Protein AF-A0A554KIR3-F1 (afdb_monomer_lite)

Secondary structure (DSSP, 8-state):
--------PPPPPHHHHHHHHHHTS---GGGHHHHHHHHHHHHHHHTT-S-GGGGTT-EEEEET---SSSS--HHHHHHHHTT-EEEEEESSPPPSSPPSSEEEE--TTSTTGGGGSPTT-EEEEEE-TT---TTSSSS----TTTTT--HHHHHHHHHHHHHHHHHHEEEEEEEEETTEEEEEETTEEEEEEEHHHHHHHHHHHS--

Structure (mmCIF, N/CA/C/O backbone):
data_AF-A0A554KIR3-F1
#
_entry.id   AF-A0A554KIR3-F1
#
loop_
_atom_site.group_PDB
_atom_site.id
_atom_site.type_symbol
_atom_site.label_atom_id
_atom_site.label_alt_id
_atom_site.label_comp_id
_atom_site.label_asym_id
_atom_site.label_entity_id
_atom_site.label_seq_id
_atom_site.pdbx_PDB_ins_code
_atom_site.Cartn_x
_atom_site.Cartn_y
_atom_site.Cartn_z
_atom_site.occupancy
_atom_site.B_iso_or_equiv
_atom_site.auth_seq_id
_atom_site.auth_comp_id
_atom_site.auth_asym_id
_atom_site.auth_atom_id
_atom_site.pdbx_PDB_model_num
ATOM 1 N N . MET A 1 1 ? -9.865 -20.689 -12.470 1.00 29.91 1 MET A N 1
ATOM 2 C CA . MET A 1 1 ? -10.252 -21.515 -11.305 1.00 29.91 1 MET A CA 1
ATOM 3 C C . MET A 1 1 ? -10.447 -20.581 -10.126 1.00 29.91 1 MET A C 1
ATOM 5 O O . MET A 1 1 ? -9.551 -19.801 -9.846 1.00 29.91 1 MET A O 1
ATOM 9 N N . HIS A 1 2 ? -11.628 -20.582 -9.511 1.00 25.02 2 HIS A N 1
ATOM 10 C CA . HIS A 1 2 ? -11.902 -19.821 -8.291 1.00 25.02 2 HIS A CA 1
ATOM 11 C C . HIS A 1 2 ? -11.413 -20.654 -7.104 1.00 25.02 2 HIS A C 1
ATOM 13 O O . HIS A 1 2 ? -11.986 -21.704 -6.821 1.00 25.02 2 HIS A O 1
ATOM 19 N N . PHE A 1 3 ? -10.345 -20.216 -6.441 1.00 26.47 3 PHE A N 1
ATOM 20 C CA . PHE A 1 3 ? -9.979 -20.773 -5.144 1.00 26.47 3 PHE A CA 1
ATOM 21 C C . PHE A 1 3 ? -10.936 -20.195 -4.093 1.00 26.47 3 PHE A C 1
ATOM 23 O O . PHE A 1 3 ? -11.115 -18.974 -4.047 1.00 26.47 3 PHE A O 1
ATOM 30 N N . PRO A 1 4 ? -11.589 -21.024 -3.263 1.00 28.06 4 PRO A N 1
ATOM 31 C CA . PRO A 1 4 ? -12.388 -20.512 -2.163 1.00 28.06 4 PRO A CA 1
ATOM 32 C C . PRO A 1 4 ? -11.446 -19.818 -1.170 1.00 28.06 4 PRO A C 1
ATOM 34 O O . PRO A 1 4 ? -10.615 -20.473 -0.546 1.00 28.06 4 PRO A O 1
ATOM 37 N N . LYS A 1 5 ? -11.557 -18.487 -1.039 1.00 37.91 5 LYS A N 1
ATOM 38 C CA . LYS A 1 5 ? -10.819 -17.699 -0.039 1.00 37.91 5 LYS A CA 1
ATOM 39 C C . LYS A 1 5 ? -11.250 -18.173 1.357 1.00 37.91 5 LYS A C 1
ATOM 41 O O . LYS A 1 5 ? -12.340 -17.837 1.822 1.00 37.91 5 LYS A O 1
ATOM 46 N N . GLN A 1 6 ? -10.433 -19.020 1.984 1.00 36.19 6 GLN A N 1
ATOM 47 C CA . GLN A 1 6 ? -10.664 -19.559 3.323 1.00 36.19 6 GLN A CA 1
ATOM 48 C C . GLN A 1 6 ? -10.713 -18.402 4.334 1.00 36.19 6 GLN A C 1
ATOM 50 O O . GLN A 1 6 ? -9.759 -17.647 4.475 1.00 36.19 6 GLN A O 1
ATOM 55 N N . ARG A 1 7 ? -11.849 -18.248 5.022 1.00 46.75 7 ARG A N 1
ATOM 56 C CA . ARG A 1 7 ? -12.145 -17.134 5.946 1.00 46.75 7 ARG A CA 1
ATOM 57 C C . ARG A 1 7 ? -11.762 -17.398 7.409 1.00 46.75 7 ARG A C 1
ATOM 59 O O . ARG A 1 7 ? -12.292 -16.746 8.301 1.00 46.75 7 ARG A O 1
ATOM 66 N N . SER A 1 8 ? -10.896 -18.362 7.700 1.00 42.31 8 SER A N 1
ATOM 67 C CA . SER A 1 8 ? -10.652 -18.743 9.097 1.00 42.31 8 SER A CA 1
ATOM 68 C C . SER A 1 8 ? -9.362 -19.540 9.268 1.00 42.31 8 SER A C 1
ATOM 70 O O . SER A 1 8 ? -9.390 -20.769 9.313 1.00 42.31 8 SER A O 1
ATOM 72 N N . GLY A 1 9 ? -8.238 -18.834 9.377 1.00 43.56 9 GLY A N 1
ATOM 73 C CA . GLY A 1 9 ? -7.061 -19.327 10.094 1.00 43.56 9 GLY A CA 1
ATOM 74 C C . GLY A 1 9 ? -7.062 -18.778 11.531 1.00 43.56 9 GLY A C 1
ATOM 75 O O . GLY A 1 9 ? -7.629 -17.702 11.761 1.00 43.56 9 GLY A O 1
ATOM 76 N N . PRO A 1 10 ? -6.489 -19.490 12.519 1.00 45.38 10 PRO A N 1
ATOM 77 C CA . PRO A 1 10 ? -6.278 -18.925 13.852 1.00 45.38 10 PRO A CA 1
ATOM 78 C C . PRO A 1 10 ? -5.421 -17.651 13.753 1.00 45.38 10 PRO A C 1
ATOM 80 O O . PRO A 1 10 ? -4.572 -17.550 12.874 1.00 45.38 10 PRO A O 1
ATOM 83 N N . ALA A 1 11 ? -5.659 -16.663 14.629 1.00 52.06 11 ALA A N 1
ATOM 84 C CA . ALA A 1 11 ? -4.752 -15.514 14.731 1.00 52.06 11 ALA A CA 1
ATOM 85 C C . ALA A 1 11 ? -3.382 -16.045 15.133 1.00 52.06 11 ALA A C 1
ATOM 87 O O . ALA A 1 11 ? -3.264 -16.690 16.173 1.00 52.06 11 ALA A O 1
ATOM 88 N N . ILE A 1 12 ? -2.393 -15.781 14.293 1.00 57.34 12 ILE A N 1
ATOM 89 C CA . ILE A 1 12 ? -1.000 -16.078 14.573 1.00 57.34 12 ILE A CA 1
ATOM 90 C C . ILE A 1 12 ? -0.465 -14.893 15.383 1.00 57.34 12 ILE A C 1
ATOM 92 O O . ILE A 1 12 ? -0.552 -13.751 14.929 1.00 57.34 12 ILE A O 1
ATOM 96 N N . ASP A 1 13 ? 0.028 -15.146 16.596 1.00 59.12 13 ASP A N 1
ATOM 97 C CA . ASP A 1 13 ? 0.718 -14.117 17.381 1.00 59.12 13 ASP A CA 1
ATOM 98 C C . ASP A 1 13 ? 2.142 -13.860 16.847 1.00 59.12 13 ASP A C 1
ATOM 100 O O . ASP A 1 13 ? 2.660 -14.582 15.992 1.00 59.12 13 ASP A O 1
ATOM 104 N N . LEU A 1 14 ? 2.803 -12.824 17.358 1.00 55.50 14 LEU A N 1
ATOM 105 C CA . LEU A 1 14 ? 4.149 -12.430 16.932 1.00 55.50 14 LEU A CA 1
ATOM 106 C C . LEU A 1 14 ? 5.208 -13.537 17.057 1.00 55.50 14 LEU A C 1
ATOM 108 O O . LEU A 1 14 ? 6.089 -13.652 16.204 1.00 55.50 14 LEU A O 1
ATOM 112 N N . HIS A 1 15 ? 5.129 -14.361 18.100 1.00 57.25 15 HIS A N 1
ATOM 113 C CA . HIS A 1 15 ? 6.065 -15.463 18.315 1.00 57.25 15 HIS A CA 1
ATOM 114 C C . HIS A 1 15 ? 5.789 -16.629 17.362 1.00 57.25 15 HIS A C 1
ATOM 116 O O . HIS A 1 15 ? 6.719 -17.292 16.895 1.00 57.25 15 HIS A O 1
ATOM 122 N N . GLN A 1 16 ? 4.520 -16.857 17.037 1.00 61.72 16 GLN A N 1
ATOM 123 C CA . GLN A 1 16 ? 4.099 -17.858 16.065 1.00 61.72 16 GLN A CA 1
ATOM 124 C C . GLN A 1 16 ? 4.441 -17.434 14.631 1.00 61.72 16 GLN A C 1
ATOM 126 O O . GLN A 1 16 ? 4.846 -18.278 13.832 1.00 61.72 16 GLN A O 1
ATOM 131 N N . LEU A 1 17 ? 4.373 -16.136 14.315 1.00 62.47 17 LEU A N 1
ATOM 132 C CA . LEU A 1 17 ? 4.760 -15.591 13.011 1.00 62.47 17 LEU A CA 1
ATOM 133 C C . LEU A 1 17 ? 6.236 -15.879 12.711 1.00 62.47 17 LEU A C 1
ATOM 135 O O . LEU A 1 17 ? 6.582 -16.323 11.618 1.00 62.47 17 LEU A O 1
ATOM 139 N N . ASP A 1 18 ? 7.103 -15.704 13.708 1.00 58.25 18 ASP A N 1
ATOM 140 C CA . ASP A 1 18 ? 8.532 -15.996 13.589 1.00 58.25 18 ASP A CA 1
ATOM 141 C C . ASP A 1 18 ? 8.819 -17.483 13.330 1.00 58.25 18 ASP A C 1
ATOM 143 O O . ASP A 1 18 ? 9.725 -17.811 12.557 1.00 58.25 18 ASP A O 1
ATOM 147 N N . ALA A 1 19 ? 8.035 -18.380 13.932 1.00 60.19 19 ALA A N 1
ATOM 148 C CA . ALA A 1 19 ? 8.135 -19.819 13.700 1.00 60.19 19 ALA A CA 1
ATOM 149 C C . ALA A 1 19 ? 7.636 -20.215 12.299 1.00 60.19 19 ALA A C 1
ATOM 151 O O . ALA A 1 19 ? 8.268 -21.032 11.628 1.00 60.19 19 ALA A O 1
ATOM 152 N N . VAL A 1 20 ? 6.539 -19.608 11.836 1.00 61.12 20 VAL A N 1
ATOM 153 C CA . VAL A 1 20 ? 5.946 -19.853 10.511 1.00 61.12 20 VAL A CA 1
ATOM 154 C C . VAL A 1 20 ? 6.877 -19.378 9.397 1.00 61.12 20 VAL A C 1
ATOM 156 O O . VAL A 1 20 ? 7.189 -20.143 8.485 1.00 61.12 20 VAL A O 1
ATOM 159 N N . LEU A 1 21 ? 7.425 -18.166 9.508 1.00 60.22 21 LEU A N 1
ATOM 160 C CA . LEU A 1 21 ? 8.379 -17.632 8.528 1.00 60.22 21 LEU A CA 1
ATOM 161 C C . LEU A 1 21 ? 9.677 -18.450 8.458 1.00 60.22 21 LEU A C 1
ATOM 163 O O . LEU A 1 21 ? 10.274 -18.571 7.389 1.00 60.22 21 LEU A O 1
ATOM 167 N N . GLY A 1 22 ? 10.112 -19.018 9.587 1.00 55.94 22 GLY A N 1
ATOM 168 C CA . GLY A 1 22 ? 11.288 -19.885 9.650 1.00 55.94 22 GLY A CA 1
ATOM 169 C C . GLY A 1 22 ? 11.072 -21.280 9.053 1.00 55.94 22 GLY A C 1
ATOM 170 O O . GLY A 1 22 ? 12.002 -21.820 8.455 1.00 55.94 22 GLY A O 1
ATOM 171 N N . ASN A 1 23 ? 9.869 -21.850 9.198 1.00 53.44 23 ASN A N 1
ATOM 172 C CA . ASN A 1 23 ? 9.583 -23.246 8.851 1.00 53.44 23 ASN A CA 1
ATOM 173 C C . ASN A 1 23 ? 8.876 -23.434 7.496 1.00 53.44 23 ASN A C 1
ATOM 175 O O . ASN A 1 23 ? 9.193 -24.393 6.798 1.00 53.44 23 ASN A O 1
ATOM 179 N N . GLU A 1 24 ? 7.945 -22.558 7.101 1.00 50.91 24 GLU A N 1
ATOM 180 C CA . GLU A 1 24 ? 7.119 -22.769 5.895 1.00 50.91 24 GLU A CA 1
ATOM 181 C C . GLU A 1 24 ? 7.819 -22.383 4.589 1.00 50.91 24 GLU A C 1
ATOM 183 O O . GLU A 1 24 ? 7.553 -22.978 3.548 1.00 50.91 24 GLU A O 1
ATOM 188 N N . TYR A 1 25 ? 8.744 -21.423 4.625 1.00 50.31 25 TYR A N 1
ATOM 189 C CA . TYR A 1 25 ? 9.324 -20.863 3.399 1.00 50.31 25 TYR A CA 1
ATOM 190 C C . TYR A 1 25 ? 10.754 -21.334 3.099 1.00 50.31 25 TYR A C 1
ATOM 192 O O . TYR A 1 25 ? 11.383 -20.823 2.173 1.00 50.31 25 TYR A O 1
ATOM 200 N N . GLY A 1 26 ? 11.289 -22.294 3.869 1.00 46.44 26 GLY A N 1
ATOM 201 C CA . GLY A 1 26 ? 12.601 -22.908 3.605 1.00 46.44 26 GLY A CA 1
ATOM 202 C C . GLY A 1 26 ? 13.747 -21.899 3.478 1.00 46.44 26 GLY A C 1
ATOM 203 O O . GLY A 1 26 ? 14.682 -22.113 2.709 1.00 46.44 26 GLY A O 1
ATOM 204 N N . VAL A 1 27 ? 13.640 -20.769 4.180 1.00 50.94 27 VAL A N 1
ATOM 205 C CA . VAL A 1 27 ? 14.396 -19.553 3.886 1.00 50.94 27 VAL A CA 1
ATOM 206 C C . VAL A 1 27 ? 15.882 -19.745 4.231 1.00 50.94 27 VAL A C 1
ATOM 208 O O . VAL A 1 27 ? 16.221 -19.884 5.412 1.00 50.94 27 VAL A O 1
ATOM 211 N N . PRO A 1 28 ? 16.806 -19.754 3.244 1.00 44.34 28 PRO A N 1
ATOM 212 C CA . PRO A 1 28 ? 18.227 -19.953 3.517 1.00 44.34 28 PRO A CA 1
ATOM 213 C C . PRO A 1 28 ? 18.778 -18.877 4.464 1.00 44.34 28 PRO A C 1
ATOM 215 O O . PRO A 1 28 ? 18.354 -17.726 4.434 1.00 44.34 28 PRO A O 1
ATOM 218 N N . MET A 1 29 ? 19.766 -19.221 5.292 1.00 39.66 29 MET A N 1
ATOM 219 C CA . MET A 1 29 ? 20.238 -18.390 6.415 1.00 39.66 29 MET A CA 1
ATOM 220 C C . MET A 1 29 ? 20.613 -16.931 6.054 1.00 39.66 29 MET A C 1
ATOM 222 O O . MET A 1 29 ? 20.477 -16.054 6.905 1.00 39.66 29 MET A O 1
ATOM 226 N N . HIS A 1 30 ? 21.027 -16.650 4.810 1.00 44.97 30 HIS A N 1
ATOM 227 C CA . HIS A 1 30 ? 21.365 -15.300 4.324 1.00 44.97 30 HIS A CA 1
ATOM 228 C C . HIS A 1 30 ? 20.146 -14.386 4.094 1.00 44.97 30 HIS A C 1
ATOM 230 O O . HIS A 1 30 ? 20.272 -13.166 4.092 1.00 44.97 30 HIS A O 1
ATOM 236 N N . TRP A 1 31 ? 18.944 -14.948 3.996 1.00 46.88 31 TRP A N 1
ATOM 237 C CA . TRP A 1 31 ? 17.689 -14.202 3.880 1.00 46.88 31 TRP A CA 1
ATOM 238 C C . TRP A 1 31 ? 17.126 -13.747 5.228 1.00 46.88 31 TRP A C 1
ATOM 240 O O . TRP A 1 31 ? 16.230 -12.907 5.262 1.00 46.88 31 TRP A O 1
ATOM 250 N N . LYS A 1 32 ? 17.677 -14.226 6.355 1.00 50.03 32 LYS A N 1
ATOM 251 C CA . LYS A 1 32 ? 17.311 -13.741 7.698 1.00 50.03 32 LYS A CA 1
ATOM 252 C C . LYS A 1 32 ? 17.554 -12.238 7.860 1.00 50.03 32 LYS A C 1
ATOM 254 O O . LYS A 1 32 ? 16.862 -11.610 8.649 1.00 50.03 32 LYS A O 1
ATOM 259 N N . GLN A 1 33 ? 18.497 -11.662 7.110 1.00 48.28 33 GLN A N 1
ATOM 260 C CA . GLN A 1 33 ? 18.776 -10.222 7.101 1.00 48.28 33 GLN A CA 1
ATOM 261 C C . GLN A 1 33 ? 17.735 -9.423 6.299 1.00 48.28 33 GLN A C 1
ATOM 263 O O . GLN A 1 33 ? 17.329 -8.354 6.740 1.00 48.28 33 GLN A O 1
ATOM 268 N N . LEU A 1 34 ? 17.235 -9.962 5.182 1.00 48.41 34 LEU A N 1
ATOM 269 C CA . LEU A 1 34 ? 16.134 -9.367 4.410 1.00 48.41 34 LEU A CA 1
ATOM 270 C C . LEU A 1 34 ? 14.804 -9.484 5.152 1.00 48.41 34 LEU A C 1
ATOM 272 O O . LEU A 1 34 ? 14.088 -8.499 5.274 1.00 48.41 34 LEU A O 1
ATOM 276 N N . ILE A 1 35 ? 14.540 -10.640 5.766 1.00 49.84 35 ILE A N 1
ATOM 277 C CA . ILE A 1 35 ? 13.441 -10.787 6.721 1.00 49.84 35 ILE A CA 1
ATOM 278 C C . ILE A 1 35 ? 13.649 -9.849 7.913 1.00 49.84 35 ILE A C 1
ATOM 280 O O . ILE A 1 35 ? 12.671 -9.317 8.395 1.00 49.84 35 ILE A O 1
ATOM 284 N N . ALA A 1 36 ? 14.869 -9.573 8.388 1.00 49.59 36 ALA A N 1
ATOM 285 C CA . ALA A 1 36 ? 15.106 -8.594 9.459 1.00 49.59 36 ALA A CA 1
ATOM 286 C C . ALA A 1 36 ? 14.859 -7.133 9.024 1.00 49.59 36 ALA A C 1
ATOM 288 O O . ALA A 1 36 ? 14.388 -6.327 9.831 1.00 49.59 36 ALA A O 1
ATOM 289 N N . ALA A 1 37 ? 15.149 -6.786 7.767 1.00 51.22 37 ALA A N 1
ATOM 290 C CA . ALA A 1 37 ? 14.867 -5.473 7.187 1.00 51.22 37 ALA A CA 1
ATOM 291 C C . ALA A 1 37 ? 13.360 -5.280 6.952 1.00 51.22 37 ALA A C 1
ATOM 293 O O . ALA A 1 37 ? 12.794 -4.291 7.418 1.00 51.22 37 ALA A O 1
ATOM 294 N N . GLU A 1 38 ? 12.691 -6.268 6.354 1.00 51.53 38 GLU A N 1
ATOM 295 C CA . GLU A 1 38 ? 11.229 -6.309 6.234 1.00 51.53 38 GLU A CA 1
ATOM 296 C C . GLU A 1 38 ? 10.557 -6.393 7.608 1.00 51.53 38 GLU A C 1
ATOM 298 O O . GLU A 1 38 ? 9.593 -5.687 7.856 1.00 51.53 38 GLU A O 1
ATOM 303 N N . ARG A 1 39 ? 11.132 -7.119 8.575 1.00 50.88 39 ARG A N 1
ATOM 304 C CA . ARG A 1 39 ? 10.718 -7.094 9.988 1.00 50.88 39 ARG A CA 1
ATOM 305 C C . ARG A 1 39 ? 10.913 -5.730 10.616 1.00 50.88 39 ARG A C 1
ATOM 307 O O . ARG A 1 39 ? 10.148 -5.396 11.498 1.00 50.88 39 ARG A O 1
ATOM 314 N N . SER A 1 40 ? 11.918 -4.945 10.234 1.00 49.97 40 SER A N 1
ATOM 315 C CA . SER A 1 40 ? 12.099 -3.591 10.773 1.00 49.97 40 SER A CA 1
ATOM 316 C C . SER A 1 40 ? 11.076 -2.618 10.185 1.00 49.97 40 SER A C 1
ATOM 318 O O . SER A 1 40 ? 10.604 -1.737 10.899 1.00 49.97 40 SER A O 1
ATOM 320 N N . LYS A 1 41 ? 10.673 -2.818 8.923 1.00 55.84 41 LYS A N 1
ATOM 321 C CA . LYS A 1 41 ? 9.552 -2.108 8.282 1.00 55.84 41 LYS A CA 1
ATOM 322 C C . LYS A 1 41 ? 8.217 -2.513 8.901 1.00 55.84 41 LYS A C 1
ATOM 324 O O . LYS A 1 41 ? 7.486 -1.672 9.404 1.00 55.84 41 LYS A O 1
ATOM 329 N N . MET A 1 42 ? 7.961 -3.811 8.997 1.00 56.53 42 MET A N 1
ATOM 330 C CA . MET A 1 42 ? 6.838 -4.385 9.731 1.00 56.53 42 MET A CA 1
ATOM 331 C C . MET A 1 42 ? 6.863 -4.038 11.208 1.00 56.53 42 MET A C 1
ATOM 333 O O . MET A 1 42 ? 5.812 -3.943 11.804 1.00 56.53 42 MET A O 1
ATOM 337 N N . ARG A 1 43 ? 8.016 -3.799 11.830 1.00 54.69 43 ARG A N 1
ATOM 338 C CA . ARG A 1 43 ? 8.070 -3.286 13.202 1.00 54.69 43 ARG A CA 1
ATOM 339 C C . ARG A 1 43 ? 7.512 -1.877 13.297 1.00 54.69 43 ARG A C 1
ATOM 341 O O . ARG A 1 43 ? 6.791 -1.584 14.232 1.00 54.69 43 ARG A O 1
ATOM 348 N N . ARG A 1 44 ? 7.767 -1.036 12.301 1.00 53.00 44 ARG A N 1
ATOM 349 C CA . ARG A 1 44 ? 7.196 0.317 12.251 1.00 53.00 44 ARG A CA 1
ATOM 350 C C . ARG A 1 44 ? 5.721 0.329 11.842 1.00 53.00 44 ARG A C 1
ATOM 352 O O . ARG A 1 44 ? 5.020 1.262 12.196 1.00 53.00 44 ARG A O 1
ATOM 359 N N . LEU A 1 45 ? 5.265 -0.672 11.085 1.00 53.81 45 LEU A N 1
ATOM 360 C CA . LEU A 1 45 ? 3.881 -0.754 10.602 1.00 53.81 45 LEU A CA 1
ATOM 361 C C . LEU A 1 45 ? 2.977 -1.604 11.512 1.00 53.81 45 LEU A C 1
ATOM 363 O O . LEU A 1 45 ? 1.882 -1.191 11.866 1.00 53.81 45 LEU A O 1
ATOM 367 N N . LEU A 1 46 ? 3.439 -2.790 11.900 1.00 53.59 46 LEU A N 1
ATOM 368 C CA . LEU A 1 46 ? 2.714 -3.825 12.641 1.00 53.59 46 LEU A CA 1
ATOM 369 C C . LEU A 1 46 ? 3.010 -3.836 14.160 1.00 53.59 46 LEU A C 1
ATOM 371 O O . LEU A 1 46 ? 2.118 -4.214 14.903 1.00 53.59 46 LEU A O 1
ATOM 375 N N . TYR A 1 47 ? 4.205 -3.446 14.644 1.00 48.84 47 TYR A N 1
ATOM 376 C CA . TYR A 1 47 ? 4.598 -3.615 16.068 1.00 48.84 47 TYR A CA 1
ATOM 377 C C . TYR A 1 47 ? 4.357 -2.406 16.988 1.00 48.84 47 TYR A C 1
ATOM 379 O O . TYR A 1 47 ? 4.676 -2.482 18.172 1.00 48.84 47 TYR A O 1
ATOM 387 N N . ASP A 1 48 ? 3.753 -1.318 16.515 1.00 48.81 48 ASP A N 1
ATOM 388 C CA . ASP A 1 48 ? 3.286 -0.270 17.439 1.00 48.81 48 ASP A CA 1
ATOM 389 C C . ASP A 1 48 ? 1.995 -0.669 18.177 1.00 48.81 48 ASP A C 1
ATOM 391 O O . ASP A 1 48 ? 1.463 0.098 18.974 1.00 48.81 48 ASP A O 1
ATOM 395 N N . SER A 1 49 ? 1.516 -1.891 17.933 1.00 49.97 49 SER A N 1
ATOM 396 C CA . SER A 1 49 ? 0.461 -2.565 18.671 1.00 49.97 49 SER A CA 1
ATOM 397 C C . SER A 1 49 ? 0.892 -4.013 18.917 1.00 49.97 49 SER A C 1
ATOM 399 O O . SER A 1 49 ? 1.100 -4.764 17.966 1.00 49.97 49 SER A O 1
ATOM 401 N N . ASP A 1 50 ? 0.984 -4.437 20.183 1.00 51.81 50 ASP A N 1
ATOM 402 C CA . ASP A 1 50 ? 1.101 -5.867 20.533 1.00 51.81 50 ASP A CA 1
ATOM 403 C C . ASP A 1 50 ? -0.129 -6.667 20.054 1.00 51.81 50 ASP A C 1
ATOM 405 O O . ASP A 1 50 ? -0.109 -7.896 19.969 1.00 51.81 50 ASP A O 1
ATOM 409 N N . ASP A 1 51 ? -1.209 -5.961 19.713 1.00 59.94 51 ASP A N 1
ATOM 410 C CA . ASP A 1 51 ? -2.405 -6.509 19.105 1.00 59.94 51 ASP A CA 1
ATOM 411 C C . ASP A 1 51 ? -2.325 -6.403 17.575 1.00 59.94 51 ASP A C 1
ATOM 413 O O . ASP A 1 51 ? -2.594 -5.353 16.996 1.00 59.94 51 ASP A O 1
ATOM 417 N N . LEU A 1 52 ? -1.976 -7.506 16.909 1.00 64.88 52 LEU A N 1
ATOM 418 C CA . LEU A 1 52 ? -1.996 -7.617 15.445 1.00 64.88 52 LEU A CA 1
ATOM 419 C C . LEU A 1 52 ? -3.391 -7.892 14.871 1.00 64.88 52 LEU A C 1
ATOM 421 O O . LEU A 1 52 ? -3.554 -7.956 13.648 1.00 64.88 52 LEU A O 1
ATOM 425 N N . SER A 1 53 ? -4.413 -8.049 15.721 1.00 66.94 53 SER A N 1
ATOM 426 C CA . SER A 1 53 ? -5.781 -8.302 15.264 1.00 66.94 53 SER A CA 1
ATOM 427 C C . SER A 1 53 ? -6.371 -7.127 14.488 1.00 66.94 53 SER A C 1
ATOM 429 O O . SER A 1 53 ? -7.321 -7.333 13.736 1.00 66.94 53 SER A O 1
ATOM 431 N N . VAL A 1 54 ? -5.768 -5.933 14.580 1.00 69.56 54 VAL A N 1
ATOM 432 C CA . VAL A 1 54 ? -6.162 -4.747 13.801 1.00 69.56 54 VAL A CA 1
ATOM 433 C C . VAL A 1 54 ? -6.192 -5.052 12.304 1.00 69.56 54 VAL A C 1
ATOM 435 O O . VAL A 1 54 ? -7.067 -4.549 11.610 1.00 69.56 54 VAL A O 1
ATOM 438 N N . TYR A 1 55 ? -5.285 -5.905 11.815 1.00 74.25 55 TYR A N 1
ATOM 439 C CA . TYR A 1 55 ? -5.178 -6.268 10.399 1.00 74.25 55 TYR A CA 1
ATOM 440 C C . TYR A 1 55 ? -6.188 -7.328 9.963 1.00 74.25 55 TYR A C 1
ATOM 442 O O . TYR A 1 55 ? -6.427 -7.522 8.769 1.00 74.25 55 TYR A O 1
ATOM 450 N N . ARG A 1 56 ? -6.810 -8.026 10.914 1.00 80.50 56 ARG A N 1
ATOM 451 C CA . ARG A 1 56 ? -7.748 -9.098 10.608 1.00 80.50 56 ARG A CA 1
ATOM 452 C C . ARG A 1 56 ? -8.947 -8.539 9.847 1.00 80.50 56 ARG A C 1
ATOM 454 O O . ARG A 1 56 ? -9.555 -7.553 10.251 1.00 80.50 56 ARG A O 1
ATOM 461 N N . ASN A 1 57 ? -9.333 -9.231 8.778 1.00 85.38 57 ASN A N 1
ATOM 462 C CA . ASN A 1 57 ? -10.438 -8.871 7.885 1.00 85.38 57 ASN A CA 1
ATOM 463 C C . ASN A 1 57 ? -10.266 -7.556 7.102 1.00 85.38 57 ASN A C 1
ATOM 465 O O . ASN A 1 57 ? -11.186 -7.206 6.357 1.00 85.38 57 ASN A O 1
ATOM 469 N N . GLN A 1 58 ? -9.120 -6.874 7.200 1.00 88.00 58 GLN A N 1
ATOM 470 C CA . GLN A 1 58 ? -8.844 -5.694 6.382 1.00 88.00 58 GLN A CA 1
ATOM 471 C C . GLN A 1 58 ? -8.569 -6.079 4.926 1.00 88.00 58 GLN A C 1
ATOM 473 O O . GLN A 1 58 ? -7.923 -7.092 4.657 1.00 88.00 58 GLN A O 1
ATOM 478 N N . ASP A 1 59 ? -9.045 -5.268 3.987 1.00 93.69 59 ASP A N 1
ATOM 479 C CA . ASP A 1 59 ? -8.584 -5.267 2.599 1.00 93.69 59 ASP A CA 1
ATOM 480 C C . ASP A 1 59 ? -7.346 -4.365 2.493 1.00 93.69 59 ASP A C 1
ATOM 482 O O . ASP A 1 59 ? -7.434 -3.161 2.744 1.00 93.69 59 ASP A O 1
ATOM 486 N N . VAL A 1 60 ? -6.197 -4.932 2.120 1.00 91.44 60 VAL A N 1
ATOM 487 C CA . VAL A 1 60 ? -4.913 -4.216 2.091 1.00 91.44 60 VAL A CA 1
ATOM 488 C C . VAL A 1 60 ? -4.316 -4.225 0.690 1.00 91.44 60 VAL A C 1
ATOM 490 O O . VAL A 1 60 ? -4.224 -5.284 0.075 1.00 91.44 60 VAL A O 1
ATOM 493 N N . LEU A 1 61 ? -3.883 -3.064 0.199 1.00 92.44 61 LEU A N 1
ATOM 494 C CA . LEU A 1 61 ? -3.143 -2.923 -1.056 1.00 92.44 61 LEU A CA 1
ATOM 495 C C . LEU A 1 61 ? -1.671 -2.629 -0.775 1.00 92.44 61 LEU A C 1
ATOM 497 O O . LEU A 1 61 ? -1.356 -1.705 -0.032 1.00 92.44 61 LEU A O 1
ATOM 501 N N . ASP A 1 62 ? -0.785 -3.378 -1.411 1.00 88.31 62 ASP A N 1
ATOM 502 C CA . ASP A 1 62 ? 0.662 -3.275 -1.257 1.00 88.31 62 ASP A CA 1
ATOM 503 C C . ASP A 1 62 ? 1.300 -2.875 -2.595 1.00 88.31 62 ASP A C 1
ATOM 505 O O . ASP A 1 62 ? 1.380 -3.685 -3.522 1.00 88.31 62 ASP A O 1
ATOM 509 N N . TYR A 1 63 ? 1.706 -1.607 -2.722 1.00 86.88 63 TYR A N 1
ATOM 510 C CA . TYR A 1 63 ? 2.451 -1.124 -3.886 1.00 86.88 63 TYR A CA 1
ATOM 511 C C . TYR A 1 63 ? 3.930 -1.481 -3.765 1.00 86.88 63 TYR A C 1
ATOM 513 O O . TYR A 1 63 ? 4.583 -1.092 -2.794 1.00 86.88 63 TYR A O 1
ATOM 521 N N . GLY A 1 64 ? 4.484 -2.109 -4.799 1.00 79.94 64 GLY A N 1
ATOM 522 C CA . GLY A 1 64 ? 5.901 -2.461 -4.858 1.00 79.94 64 GLY A CA 1
ATOM 523 C C . GLY A 1 64 ? 6.256 -3.581 -3.889 1.00 79.94 64 GLY A C 1
ATOM 524 O O . GLY A 1 64 ? 7.320 -3.547 -3.273 1.00 79.94 64 GLY A O 1
ATOM 525 N N . GLY A 1 65 ? 5.353 -4.552 -3.714 1.00 71.69 65 GLY A N 1
ATOM 526 C CA . GLY A 1 65 ? 5.587 -5.706 -2.843 1.00 71.69 65 GLY A CA 1
ATOM 527 C C . GLY A 1 65 ? 6.738 -6.600 -3.321 1.00 71.69 65 GLY A C 1
ATOM 528 O O . GLY A 1 65 ? 7.235 -7.421 -2.553 1.00 71.69 65 GLY A O 1
ATOM 529 N N . GLY A 1 66 ? 7.201 -6.422 -4.562 1.00 70.00 66 GLY A N 1
ATOM 530 C CA . GLY A 1 66 ? 8.296 -7.168 -5.154 1.00 70.00 66 GLY A CA 1
ATOM 531 C C . GLY A 1 66 ? 7.898 -8.575 -5.595 1.00 70.00 66 GLY A C 1
ATOM 532 O O . GLY A 1 66 ? 6.930 -9.179 -5.123 1.00 70.00 66 GLY A O 1
ATOM 533 N N . SER A 1 67 ? 8.672 -9.127 -6.528 1.00 53.47 67 SER A N 1
ATOM 534 C CA . SER A 1 67 ? 8.518 -10.520 -6.953 1.00 53.47 67 SER A CA 1
ATOM 535 C C . SER A 1 67 ? 9.802 -11.270 -7.294 1.00 53.47 67 SER A C 1
ATOM 537 O O . SER A 1 67 ? 9.775 -12.462 -7.617 1.00 53.47 67 SER A O 1
ATOM 539 N N . SER A 1 68 ? 10.953 -10.609 -7.201 1.00 52.75 68 SER A N 1
ATOM 540 C CA . SER A 1 68 ? 12.238 -11.271 -7.422 1.00 52.75 68 SER A CA 1
ATOM 541 C C . SER A 1 68 ? 12.641 -12.081 -6.192 1.00 52.75 68 SER A C 1
ATOM 543 O O . SER A 1 68 ? 12.120 -11.873 -5.096 1.00 52.75 68 SER A O 1
ATOM 545 N N . LEU A 1 69 ? 13.611 -12.992 -6.333 1.00 45.12 69 LEU A N 1
ATOM 546 C CA . LEU A 1 69 ? 14.177 -13.699 -5.178 1.00 45.12 69 LEU A CA 1
ATOM 547 C C . LEU A 1 69 ? 14.589 -12.704 -4.080 1.00 45.12 69 LEU A C 1
ATOM 549 O O . LEU A 1 69 ? 14.307 -12.967 -2.920 1.00 45.12 69 LEU A O 1
ATOM 553 N N . ARG A 1 70 ? 15.162 -11.545 -4.454 1.00 49.00 70 ARG A N 1
ATOM 554 C CA . ARG A 1 70 ? 15.641 -10.478 -3.552 1.00 49.00 70 ARG A CA 1
ATOM 555 C C . ARG A 1 70 ? 14.522 -9.683 -2.868 1.00 49.00 70 ARG A C 1
ATOM 557 O O . ARG A 1 70 ? 14.702 -9.269 -1.726 1.00 49.00 70 ARG A O 1
ATOM 564 N N . TYR A 1 71 ? 13.385 -9.516 -3.535 1.00 59.06 71 TYR A N 1
ATOM 565 C CA . TYR A 1 71 ? 12.254 -8.706 -3.085 1.00 59.06 71 TYR A CA 1
ATOM 566 C C . TYR A 1 71 ? 10.983 -9.541 -3.224 1.00 59.06 71 TYR A C 1
ATOM 568 O O . TYR A 1 71 ? 10.226 -9.365 -4.162 1.00 59.06 71 TYR A O 1
ATOM 576 N N . GLN A 1 72 ? 10.811 -10.548 -2.371 1.00 66.00 72 GLN A N 1
ATOM 577 C CA . GLN A 1 72 ? 9.578 -11.338 -2.335 1.00 66.00 72 GLN A CA 1
ATOM 578 C C . GLN A 1 72 ? 8.463 -10.530 -1.644 1.00 66.00 72 GLN A C 1
ATOM 580 O O . GLN A 1 72 ? 8.786 -9.738 -0.754 1.00 66.00 72 GLN A O 1
ATOM 585 N N . PRO A 1 73 ? 7.177 -10.808 -1.940 1.00 74.88 73 PRO A N 1
ATOM 586 C CA . PRO A 1 73 ? 6.010 -10.119 -1.373 1.00 74.88 73 PRO A CA 1
ATOM 587 C C . PRO A 1 73 ? 5.726 -10.505 0.088 1.00 74.88 73 PRO A C 1
ATOM 589 O O . PRO A 1 73 ? 4.617 -10.889 0.464 1.00 74.88 73 PRO A O 1
ATOM 592 N N . TRP A 1 74 ? 6.748 -10.420 0.942 1.00 73.25 74 TRP A N 1
ATOM 593 C CA . TRP A 1 74 ? 6.695 -10.799 2.352 1.00 73.25 74 TRP A CA 1
ATOM 594 C C . TRP A 1 74 ? 5.650 -10.007 3.129 1.00 73.25 74 TRP A C 1
ATOM 596 O O . TRP A 1 74 ? 4.997 -10.581 3.997 1.00 73.25 74 TRP A O 1
ATOM 606 N N . PHE A 1 75 ? 5.455 -8.728 2.797 1.00 75.81 75 PHE A N 1
ATOM 607 C CA . PHE A 1 75 ? 4.431 -7.900 3.426 1.00 75.81 75 PHE A CA 1
ATOM 608 C C . PHE A 1 75 ? 3.028 -8.447 3.195 1.00 75.81 75 PHE A C 1
ATOM 610 O O . PHE A 1 75 ? 2.335 -8.799 4.152 1.00 75.81 75 PHE A O 1
ATOM 617 N N . SER A 1 76 ? 2.674 -8.668 1.934 1.00 82.12 76 SER A N 1
ATOM 618 C CA . SER A 1 76 ? 1.414 -9.305 1.552 1.00 82.12 76 SER A CA 1
ATOM 619 C C . SER A 1 76 ? 1.234 -10.714 2.147 1.00 82.12 76 SER A C 1
ATOM 621 O O . SER A 1 76 ? 0.145 -11.039 2.627 1.00 82.12 76 SER A O 1
ATOM 623 N N . ARG A 1 77 ? 2.292 -11.543 2.204 1.00 79.19 77 ARG A N 1
ATOM 624 C CA . ARG A 1 77 ? 2.235 -12.877 2.847 1.00 79.19 77 ARG A CA 1
ATOM 625 C C . ARG A 1 77 ? 1.914 -12.787 4.335 1.00 79.19 77 ARG A C 1
ATOM 627 O O . ARG A 1 77 ? 1.045 -13.504 4.823 1.00 79.19 77 ARG A O 1
ATOM 634 N N . ILE A 1 78 ? 2.605 -11.905 5.051 1.00 75.88 78 ILE A N 1
ATOM 635 C CA . ILE A 1 78 ? 2.439 -11.745 6.498 1.00 75.88 78 ILE A CA 1
ATOM 636 C C . ILE A 1 78 ? 1.055 -11.187 6.817 1.00 75.88 78 ILE A C 1
ATOM 638 O O . ILE A 1 78 ? 0.386 -11.711 7.701 1.00 75.88 78 ILE A O 1
ATOM 642 N N . LEU A 1 79 ? 0.564 -10.218 6.045 1.00 79.06 79 LEU A N 1
ATOM 643 C CA . LEU A 1 79 ? -0.817 -9.748 6.159 1.00 79.06 79 LEU A CA 1
ATOM 644 C C . LEU A 1 79 ? -1.833 -10.885 5.975 1.00 79.06 79 LEU A C 1
ATOM 646 O O . LEU A 1 79 ? -2.781 -10.992 6.753 1.00 79.06 79 LEU A O 1
ATOM 650 N N . GLY A 1 80 ? -1.604 -11.775 5.005 1.00 79.94 80 GLY A N 1
ATOM 651 C CA . GLY A 1 80 ? -2.412 -12.982 4.823 1.00 79.94 80 GLY A CA 1
ATOM 652 C C . GLY A 1 80 ? -2.412 -13.894 6.055 1.00 79.94 80 GLY A C 1
ATOM 653 O O . GLY A 1 80 ? -3.476 -14.328 6.497 1.00 79.94 80 GLY A O 1
ATOM 654 N N . LEU A 1 81 ? -1.243 -14.125 6.664 1.00 76.69 81 LEU A N 1
ATOM 655 C CA . LEU A 1 81 ? -1.108 -14.898 7.909 1.00 76.69 81 LEU A CA 1
ATOM 656 C C . LEU A 1 81 ? -1.849 -14.255 9.095 1.00 76.69 81 LEU A C 1
ATOM 658 O O . LEU A 1 81 ? -2.361 -14.963 9.960 1.00 76.69 81 LEU A O 1
ATOM 662 N N . LEU A 1 82 ? -1.963 -12.925 9.116 1.00 76.31 82 LEU A N 1
ATOM 663 C CA . LEU A 1 82 ? -2.734 -12.179 10.120 1.00 76.31 82 LEU A CA 1
ATOM 664 C C . LEU A 1 82 ? -4.250 -12.158 9.835 1.00 76.31 82 LEU A C 1
ATOM 666 O O . LEU A 1 82 ? -5.036 -11.648 10.638 1.00 76.31 82 LEU A O 1
ATOM 670 N N . GLY A 1 83 ? -4.688 -12.750 8.721 1.00 80.69 83 GLY A N 1
ATOM 671 C CA . GLY A 1 83 ? -6.092 -12.813 8.316 1.00 80.69 83 GLY A CA 1
ATOM 672 C C . GLY A 1 83 ? -6.584 -11.575 7.566 1.00 80.69 83 GLY A C 1
ATOM 673 O O . GLY A 1 83 ? -7.797 -11.361 7.484 1.00 80.69 83 GLY A O 1
ATOM 674 N N . ALA A 1 84 ? -5.678 -10.753 7.037 1.00 86.06 84 ALA A N 1
ATOM 675 C CA . ALA A 1 84 ? -6.012 -9.696 6.090 1.00 86.06 84 ALA A CA 1
ATOM 676 C C . ALA A 1 84 ? -6.185 -10.261 4.667 1.00 86.06 84 ALA A C 1
ATOM 678 O O . ALA A 1 84 ? -5.680 -11.332 4.321 1.00 86.06 84 ALA A O 1
ATOM 679 N N . ARG A 1 85 ? -6.877 -9.512 3.808 1.00 90.69 85 ARG A N 1
ATOM 680 C CA . ARG A 1 85 ? -6.983 -9.757 2.365 1.00 90.69 85 ARG A CA 1
ATOM 681 C C . ARG A 1 85 ? -6.009 -8.840 1.640 1.00 90.69 85 ARG A C 1
ATOM 683 O O . ARG A 1 85 ? -6.346 -7.706 1.314 1.00 90.69 85 ARG A O 1
ATOM 690 N N . ALA A 1 86 ? -4.800 -9.336 1.407 1.00 89.44 86 ALA A N 1
ATOM 691 C CA . ALA A 1 86 ? -3.791 -8.590 0.671 1.00 89.44 86 ALA A CA 1
ATOM 692 C C . ALA A 1 86 ? -4.072 -8.593 -0.844 1.00 89.44 86 ALA A C 1
ATOM 694 O O . ALA A 1 86 ? -4.573 -9.569 -1.409 1.00 89.44 86 ALA A O 1
ATOM 695 N N . THR A 1 87 ? -3.732 -7.487 -1.493 1.00 92.62 87 THR A N 1
ATOM 696 C CA . THR A 1 87 ? -3.580 -7.334 -2.939 1.00 92.62 87 THR A CA 1
ATOM 697 C C . THR A 1 87 ? -2.214 -6.713 -3.178 1.00 92.62 87 THR A C 1
ATOM 699 O O . THR A 1 87 ? -1.931 -5.644 -2.650 1.00 92.62 87 THR A O 1
ATOM 702 N N . CYS A 1 88 ? -1.371 -7.369 -3.962 1.00 89.94 88 CYS A N 1
ATOM 703 C CA . CYS A 1 88 ? -0.036 -6.889 -4.295 1.00 89.94 88 CYS A CA 1
ATOM 704 C C . CYS A 1 88 ? -0.021 -6.327 -5.718 1.00 89.94 88 CYS A C 1
ATOM 706 O O . CYS A 1 88 ? -0.595 -6.925 -6.635 1.00 89.94 88 CYS A O 1
ATOM 708 N N . VAL A 1 89 ? 0.641 -5.186 -5.898 1.00 89.81 89 VAL A N 1
ATOM 709 C CA . VAL A 1 89 ? 0.917 -4.585 -7.205 1.00 89.81 89 VAL A CA 1
ATOM 710 C C . VAL A 1 89 ? 2.417 -4.399 -7.352 1.00 89.81 89 VAL A C 1
ATOM 712 O O . VAL A 1 89 ? 3.040 -3.754 -6.512 1.00 89.81 89 VAL A O 1
ATOM 715 N N . ASP A 1 90 ? 2.992 -4.913 -8.432 1.00 86.31 90 ASP A N 1
ATOM 716 C CA . ASP A 1 90 ? 4.414 -4.750 -8.738 1.00 86.31 90 ASP A CA 1
ATOM 717 C C . ASP A 1 90 ? 4.652 -4.843 -10.254 1.00 86.31 90 ASP A C 1
ATOM 719 O O . ASP A 1 90 ? 3.814 -5.374 -10.980 1.00 86.31 90 ASP A O 1
ATOM 723 N N . SER A 1 91 ? 5.767 -4.315 -10.762 1.00 83.56 91 SER A N 1
ATOM 724 C CA . SER A 1 91 ? 6.075 -4.352 -12.200 1.00 83.56 91 SER A CA 1
ATOM 725 C C . SER A 1 91 ? 6.697 -5.684 -12.639 1.00 83.56 91 SER A C 1
ATOM 727 O O . SER A 1 91 ? 6.610 -6.062 -13.817 1.00 83.56 91 SER A O 1
ATOM 729 N N . GLY A 1 92 ? 7.302 -6.416 -11.699 1.00 78.25 92 GLY A N 1
ATOM 730 C CA . GLY A 1 92 ? 7.857 -7.741 -11.921 1.00 78.25 92 GLY A CA 1
ATOM 731 C C . GLY A 1 92 ? 6.777 -8.808 -12.145 1.00 78.25 92 GLY A C 1
ATOM 732 O O . GLY A 1 92 ? 5.614 -8.621 -11.800 1.00 78.25 92 GLY A O 1
ATOM 733 N N . PRO A 1 93 ? 7.126 -9.955 -12.750 1.00 77.81 93 PRO A N 1
ATOM 734 C CA . PRO A 1 93 ? 6.204 -11.087 -12.842 1.00 77.81 93 PRO A CA 1
ATOM 735 C C . PRO A 1 93 ? 5.983 -11.695 -11.452 1.00 77.81 93 PRO A C 1
ATOM 737 O O . PRO A 1 93 ? 6.919 -11.652 -10.661 1.00 77.81 93 PRO A O 1
ATOM 740 N N . PRO A 1 94 ? 4.829 -12.314 -11.146 1.00 74.94 94 PRO A N 1
ATOM 741 C CA . PRO A 1 94 ? 4.616 -12.984 -9.861 1.00 74.94 94 PRO A CA 1
ATOM 742 C C . PRO A 1 94 ? 5.675 -14.062 -9.590 1.00 74.94 94 PRO A C 1
ATOM 744 O O . PRO A 1 94 ? 6.351 -14.552 -10.501 1.00 74.94 94 PRO A O 1
ATOM 747 N N . THR A 1 95 ? 5.805 -14.462 -8.325 1.00 71.31 95 THR A N 1
ATOM 748 C CA . THR A 1 95 ? 6.725 -15.541 -7.946 1.00 71.31 95 THR A CA 1
ATOM 749 C C . THR A 1 95 ? 6.315 -16.862 -8.620 1.00 71.31 95 THR A C 1
ATOM 751 O O . THR A 1 95 ? 5.163 -17.069 -9.002 1.00 71.31 95 THR A O 1
ATOM 754 N N . ALA A 1 96 ? 7.270 -17.783 -8.794 1.00 69.00 96 ALA A N 1
ATOM 755 C CA . ALA A 1 96 ? 7.003 -19.081 -9.427 1.00 69.00 96 ALA A CA 1
ATOM 756 C C . ALA A 1 96 ? 6.054 -19.974 -8.601 1.00 69.00 96 ALA A C 1
ATOM 758 O O . ALA A 1 96 ? 5.493 -20.940 -9.119 1.00 69.00 96 ALA A O 1
ATOM 759 N N . THR A 1 97 ? 5.895 -19.669 -7.313 1.00 72.00 97 THR A N 1
ATOM 760 C CA . THR A 1 97 ? 4.995 -20.359 -6.392 1.00 72.00 97 THR A CA 1
ATOM 761 C C . THR A 1 97 ? 3.678 -19.596 -6.281 1.00 72.00 97 THR A C 1
ATOM 763 O O . THR A 1 97 ? 3.712 -18.382 -6.110 1.00 72.00 97 THR A O 1
ATOM 766 N N . PRO A 1 98 ? 2.515 -20.268 -6.323 1.00 76.12 98 PRO A N 1
ATOM 767 C CA . PRO A 1 98 ? 1.238 -19.600 -6.100 1.00 76.12 98 PRO A CA 1
ATOM 768 C C . PRO A 1 98 ? 1.217 -18.845 -4.766 1.00 76.12 98 PRO A C 1
ATOM 770 O O . PRO A 1 98 ? 1.559 -19.409 -3.728 1.00 76.12 98 PRO A O 1
ATOM 773 N N . GLU A 1 99 ? 0.792 -17.584 -4.800 1.00 81.75 99 GLU A N 1
ATOM 774 C CA . GLU A 1 99 ? 0.630 -16.753 -3.608 1.00 81.75 99 GLU A CA 1
ATOM 775 C C . GLU A 1 99 ? -0.804 -16.859 -3.058 1.00 81.75 99 GLU A C 1
ATOM 777 O O . GLU A 1 99 ? -1.754 -17.021 -3.830 1.00 81.75 99 GLU A O 1
ATOM 782 N N . PRO A 1 100 ? -1.007 -16.729 -1.734 1.00 77.81 100 PRO A N 1
ATOM 783 C CA . PRO A 1 100 ? -2.334 -16.786 -1.116 1.00 77.81 100 PRO A CA 1
ATOM 784 C C . PRO A 1 100 ? -3.147 -15.482 -1.260 1.00 77.81 100 PRO A C 1
ATOM 786 O O . PRO A 1 100 ? -4.208 -15.347 -0.649 1.00 77.81 100 PRO A O 1
ATOM 789 N N . PHE A 1 101 ? -2.663 -14.514 -2.038 1.00 87.12 101 PHE A N 1
ATOM 790 C CA . PHE A 1 101 ? -3.255 -13.189 -2.227 1.00 87.12 101 PHE A CA 1
ATOM 791 C C . PHE A 1 101 ? -3.357 -12.828 -3.712 1.00 87.12 101 PHE A C 1
ATOM 793 O O . PHE A 1 101 ? -2.749 -13.470 -4.569 1.00 87.12 101 PHE A O 1
ATOM 800 N N . ASP A 1 102 ? -4.135 -11.789 -4.018 1.00 90.62 102 ASP A N 1
ATOM 801 C CA . ASP A 1 102 ? -4.284 -11.310 -5.392 1.00 90.62 102 ASP A CA 1
ATOM 802 C C . ASP A 1 102 ? -3.017 -10.541 -5.807 1.00 90.62 102 ASP A C 1
ATOM 804 O O . ASP A 1 102 ? -2.549 -9.673 -5.073 1.00 90.62 102 ASP A O 1
ATOM 808 N N . TYR A 1 103 ? -2.457 -10.846 -6.978 1.00 89.88 103 TYR A N 1
ATOM 809 C CA . TYR A 1 103 ? -1.258 -10.188 -7.504 1.00 89.88 103 TYR A CA 1
ATOM 810 C C . TYR A 1 103 ? -1.542 -9.590 -8.880 1.00 89.88 103 TYR A C 1
ATOM 812 O O . TYR A 1 103 ? -2.033 -10.282 -9.775 1.00 89.88 103 TYR A O 1
ATOM 820 N N . TYR A 1 104 ? -1.195 -8.318 -9.057 1.00 91.06 104 TYR A N 1
ATOM 821 C CA . TYR A 1 104 ? -1.318 -7.603 -10.319 1.00 91.06 104 TYR A CA 1
ATOM 822 C C . TYR A 1 104 ? 0.061 -7.140 -10.783 1.00 91.06 104 TYR A C 1
ATOM 824 O O . TYR A 1 104 ? 0.702 -6.317 -10.132 1.00 91.06 104 TYR A O 1
ATOM 832 N N . GLN A 1 105 ? 0.487 -7.637 -11.944 1.00 90.12 105 GLN A N 1
ATOM 833 C CA . GLN A 1 105 ? 1.695 -7.153 -12.597 1.00 90.12 105 GLN A CA 1
ATOM 834 C C . GLN A 1 105 ? 1.393 -5.834 -13.322 1.00 90.12 105 GLN A C 1
ATOM 836 O O . GLN A 1 105 ? 0.851 -5.852 -14.429 1.00 90.12 105 GLN A O 1
ATOM 841 N N . LEU A 1 106 ? 1.706 -4.699 -12.698 1.00 89.81 106 LEU A N 1
ATOM 842 C CA . LEU A 1 106 ? 1.438 -3.357 -13.217 1.00 89.81 106 LEU A CA 1
ATOM 843 C C . LEU A 1 106 ? 2.658 -2.455 -13.020 1.00 89.81 106 LEU A C 1
ATOM 845 O O . LEU A 1 106 ? 3.237 -2.388 -11.939 1.00 89.81 106 LEU A O 1
ATOM 849 N N . ASP A 1 107 ? 3.009 -1.695 -14.054 1.00 87.94 107 ASP A N 1
ATOM 850 C CA . ASP A 1 107 ? 4.017 -0.643 -13.943 1.00 87.94 107 ASP A CA 1
ATOM 851 C C . ASP A 1 107 ? 3.372 0.640 -13.410 1.00 87.94 107 ASP A C 1
ATOM 853 O O . ASP A 1 107 ? 2.667 1.331 -14.146 1.00 87.94 107 ASP A O 1
ATOM 857 N N . LEU A 1 108 ? 3.631 0.967 -12.141 1.00 88.06 108 LEU A N 1
ATOM 858 C CA . LEU A 1 108 ? 3.087 2.149 -11.462 1.00 88.06 108 LEU A CA 1
ATOM 859 C C . LEU A 1 108 ? 3.489 3.483 -12.110 1.00 88.06 108 LEU A C 1
ATOM 861 O O . LEU A 1 108 ? 2.840 4.489 -11.842 1.00 88.06 108 LEU A O 1
ATOM 865 N N . ARG A 1 109 ? 4.503 3.504 -12.989 1.00 85.62 109 ARG A N 1
ATOM 866 C CA . ARG A 1 109 ? 4.853 4.687 -13.799 1.00 85.62 109 ARG A CA 1
ATOM 867 C C . ARG A 1 109 ? 3.851 4.946 -14.918 1.00 85.62 109 ARG A C 1
ATOM 869 O O . ARG A 1 109 ? 3.836 6.033 -15.489 1.00 85.62 109 ARG A O 1
ATOM 876 N N . THR A 1 110 ? 3.047 3.945 -15.270 1.00 88.88 110 THR A N 1
ATOM 877 C CA . THR A 1 110 ? 2.014 4.075 -16.293 1.00 88.88 110 THR A CA 1
ATOM 878 C C . THR A 1 110 ? 0.821 4.828 -15.701 1.00 88.88 110 THR A C 1
ATOM 880 O O . THR A 1 110 ? 0.203 4.340 -14.749 1.00 88.88 110 THR A O 1
ATOM 883 N N . PRO A 1 111 ? 0.443 5.992 -16.259 1.00 87.00 111 PRO A N 1
ATOM 884 C CA . PRO A 1 111 ? -0.680 6.762 -15.743 1.00 87.00 111 PRO A CA 1
ATOM 885 C C . PRO A 1 111 ? -1.963 5.932 -15.696 1.00 87.00 111 PRO A C 1
ATOM 887 O O . PRO A 1 111 ? -2.281 5.202 -16.636 1.00 87.00 111 PRO A O 1
ATOM 890 N N . SER A 1 112 ? -2.730 6.065 -14.611 1.00 87.94 112 SER A N 1
ATOM 891 C CA . SER A 1 112 ? -4.024 5.385 -14.427 1.00 87.94 112 SER A CA 1
ATOM 892 C C . SER A 1 112 ? -3.984 3.847 -14.470 1.00 87.94 112 SER A C 1
ATOM 894 O O . SER A 1 112 ? -5.039 3.216 -14.546 1.00 87.94 112 SER A O 1
ATOM 896 N N . VAL A 1 113 ? -2.810 3.211 -14.378 1.00 93.25 113 VAL A N 1
ATOM 897 C CA . VAL A 1 113 ? -2.687 1.740 -14.442 1.00 93.25 113 VAL A CA 1
ATOM 898 C C . VAL A 1 113 ? -3.514 1.024 -13.363 1.00 93.25 113 VAL A C 1
ATOM 900 O O . VAL A 1 113 ? -4.024 -0.073 -13.572 1.00 93.25 113 VAL A O 1
ATOM 903 N N . LEU A 1 114 ? -3.736 1.691 -12.228 1.00 94.69 114 LEU A N 1
ATOM 904 C CA . LEU A 1 114 ? -4.516 1.190 -11.097 1.00 94.69 114 LEU A CA 1
ATOM 905 C C . LEU A 1 114 ? -6.040 1.222 -11.316 1.00 94.69 114 LEU A C 1
ATOM 907 O O . LEU A 1 114 ? -6.794 0.760 -10.458 1.00 94.69 114 LEU A O 1
ATOM 911 N N . ARG A 1 115 ? -6.534 1.720 -12.459 1.00 94.19 115 ARG A N 1
ATOM 912 C CA . ARG A 1 115 ? -7.975 1.726 -12.790 1.00 94.19 115 ARG A CA 1
ATOM 913 C C . ARG A 1 115 ? -8.568 0.333 -12.978 1.00 94.19 115 ARG A C 1
ATOM 915 O O . ARG A 1 115 ? -9.787 0.193 -12.943 1.00 94.19 115 ARG A O 1
ATOM 922 N N . VAL A 1 116 ? -7.723 -0.686 -13.127 1.00 93.75 116 VAL A N 1
ATOM 923 C CA . VAL A 1 116 ? -8.143 -2.093 -13.080 1.00 93.75 116 VAL A CA 1
ATOM 924 C C . VAL A 1 116 ? -8.695 -2.488 -11.704 1.00 93.75 116 VAL A C 1
ATOM 926 O O . VAL A 1 116 ? -9.478 -3.430 -11.612 1.00 93.75 116 VAL A O 1
ATOM 929 N N . LEU A 1 117 ? -8.319 -1.759 -10.645 1.00 95.12 117 LEU A N 1
ATOM 930 C CA . LEU A 1 117 ? -8.804 -1.974 -9.288 1.00 95.12 117 LEU A CA 1
ATOM 931 C C . LEU A 1 117 ? -10.051 -1.110 -9.000 1.00 95.12 117 LEU A C 1
ATOM 933 O O . LEU A 1 117 ? -10.064 0.098 -9.297 1.00 95.12 117 LEU A O 1
ATOM 937 N N . PRO A 1 118 ? -11.093 -1.689 -8.377 1.00 92.75 118 PRO A N 1
ATOM 938 C CA . PRO A 1 118 ? -12.293 -0.952 -7.998 1.00 92.75 118 PRO A CA 1
ATOM 939 C C . PRO A 1 118 ? -11.989 0.148 -6.967 1.00 92.75 118 PRO A C 1
ATOM 941 O O . PRO A 1 118 ? -11.096 0.022 -6.134 1.00 92.75 118 PRO A O 1
ATOM 944 N N . GLY A 1 119 ? -12.728 1.261 -7.031 1.00 91.88 119 GLY A N 1
ATOM 945 C CA . GLY A 1 119 ? -12.600 2.353 -6.054 1.00 91.88 119 GLY A CA 1
ATOM 946 C C . GLY A 1 119 ? -13.083 1.948 -4.657 1.00 91.88 119 GLY A C 1
ATOM 947 O O . GLY A 1 119 ? -13.837 0.984 -4.529 1.00 91.88 119 GLY A O 1
ATOM 948 N N . ALA A 1 120 ? -12.653 2.683 -3.625 1.00 91.12 120 ALA A N 1
ATOM 949 C CA . ALA A 1 120 ? -13.046 2.482 -2.221 1.00 91.12 120 ALA A CA 1
ATOM 950 C C . ALA A 1 120 ? -12.991 1.008 -1.760 1.00 91.12 120 ALA A C 1
ATOM 952 O O . ALA A 1 120 ? -13.898 0.492 -1.100 1.00 91.12 120 ALA A O 1
ATOM 953 N N . SER A 1 121 ? -11.931 0.307 -2.150 1.00 93.44 121 SER A N 1
ATOM 954 C CA . SER A 1 121 ? -11.812 -1.142 -1.975 1.00 93.44 121 SER A CA 1
ATOM 955 C C . SER A 1 121 ? -10.878 -1.550 -0.846 1.00 93.44 121 SER A C 1
ATOM 957 O O . SER A 1 121 ? -10.965 -2.694 -0.412 1.00 93.44 121 SER A O 1
ATOM 959 N N . PHE A 1 122 ? -10.055 -0.631 -0.339 1.00 95.81 122 PHE A N 1
ATOM 960 C CA . PHE A 1 122 ? -9.012 -0.945 0.634 1.00 95.81 122 PHE A CA 1
ATOM 961 C C . PHE A 1 122 ? -9.177 -0.145 1.926 1.00 95.81 122 PHE A C 1
ATOM 963 O O . PHE A 1 122 ? -9.513 1.040 1.893 1.00 95.81 122 PHE A O 1
ATOM 970 N N . ASP A 1 123 ? -8.939 -0.810 3.053 1.00 93.19 123 ASP A N 1
ATOM 971 C CA . ASP A 1 123 ? -8.873 -0.215 4.393 1.00 93.19 123 ASP A CA 1
ATOM 972 C C . ASP A 1 123 ? -7.465 0.331 4.677 1.00 93.19 123 ASP A C 1
ATOM 974 O O . ASP A 1 123 ? -7.298 1.322 5.391 1.00 93.19 123 ASP A O 1
ATOM 978 N N . LEU A 1 124 ? -6.456 -0.299 4.070 1.00 89.81 124 LEU A N 1
ATOM 979 C CA . LEU A 1 124 ? -5.059 0.087 4.169 1.00 89.81 124 LEU A CA 1
ATOM 980 C C . LEU A 1 124 ? -4.379 0.021 2.801 1.00 89.81 124 LEU A C 1
ATOM 982 O O . LEU A 1 124 ? -4.548 -0.942 2.057 1.00 89.81 124 LEU A O 1
ATOM 986 N N . ILE A 1 125 ? -3.572 1.029 2.487 1.00 90.94 125 ILE A N 1
ATOM 987 C CA . ILE A 1 125 ? -2.671 1.018 1.334 1.00 90.94 125 ILE A CA 1
ATOM 988 C C . ILE A 1 125 ? -1.252 1.268 1.847 1.00 90.94 125 ILE A C 1
ATOM 990 O O . ILE A 1 125 ? -1.030 2.187 2.635 1.00 90.94 125 ILE A O 1
ATOM 994 N N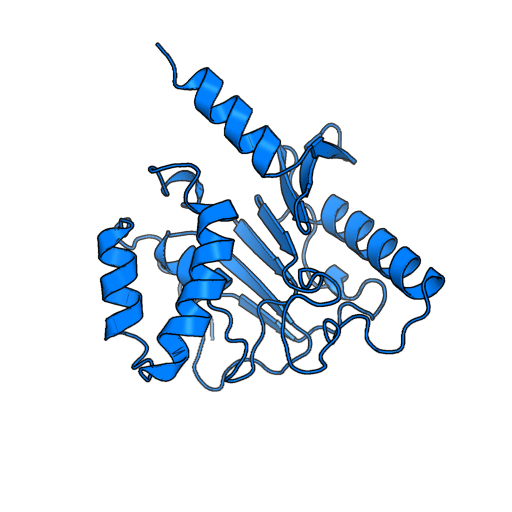 . THR A 1 126 ? -0.284 0.468 1.414 1.00 84.31 126 THR A N 1
ATOM 995 C CA . THR A 1 126 ? 1.135 0.651 1.734 1.00 84.31 126 THR A CA 1
ATOM 996 C C . THR A 1 126 ? 1.934 0.893 0.473 1.00 84.31 126 THR A C 1
ATOM 998 O O . THR A 1 126 ? 1.678 0.275 -0.559 1.00 84.31 126 THR A O 1
ATOM 1001 N N . ASN A 1 127 ? 2.919 1.787 0.551 1.00 79.69 127 ASN A N 1
ATOM 1002 C CA . ASN A 1 127 ? 3.810 2.055 -0.564 1.00 79.69 127 ASN A CA 1
ATOM 1003 C C . ASN A 1 127 ? 5.257 1.688 -0.255 1.00 79.69 127 ASN A C 1
ATOM 1005 O O . ASN A 1 127 ? 6.017 2.485 0.295 1.00 79.69 127 ASN A O 1
ATOM 1009 N N . ASN A 1 128 ? 5.636 0.483 -0.669 1.00 68.00 128 ASN A N 1
ATOM 1010 C CA . ASN A 1 128 ? 6.996 -0.025 -0.557 1.00 68.00 128 ASN A CA 1
ATOM 1011 C C . ASN A 1 128 ? 7.891 0.404 -1.733 1.00 68.00 128 ASN A C 1
ATOM 1013 O O . ASN A 1 128 ? 9.113 0.298 -1.642 1.00 68.00 128 ASN A O 1
ATOM 1017 N N . SER A 1 129 ? 7.310 0.983 -2.789 1.00 59.69 129 SER A N 1
ATOM 1018 C CA . SER A 1 129 ? 8.023 1.379 -4.013 1.00 59.69 129 SER A CA 1
ATOM 1019 C C . SER A 1 129 ? 8.931 2.608 -3.852 1.00 59.69 129 SER A C 1
ATOM 1021 O O . SER A 1 129 ? 9.843 2.793 -4.652 1.00 59.69 129 SER A O 1
ATOM 1023 N N . PHE A 1 130 ? 8.701 3.455 -2.838 1.00 55.94 130 PHE A N 1
ATOM 1024 C CA . PHE A 1 130 ? 9.463 4.702 -2.606 1.00 55.94 130 PHE A CA 1
ATOM 1025 C C . PHE A 1 130 ? 10.416 4.638 -1.405 1.00 55.94 130 PHE A C 1
ATOM 1027 O O . PHE A 1 130 ? 11.137 5.591 -1.131 1.00 55.94 130 PHE A O 1
ATOM 1034 N N . LEU A 1 131 ? 10.434 3.522 -0.677 1.00 47.19 131 LEU A N 1
ATOM 1035 C CA . LEU A 1 131 ? 10.948 3.449 0.693 1.00 47.19 131 LEU A CA 1
ATOM 1036 C C . LEU A 1 131 ? 12.472 3.249 0.828 1.00 47.19 131 LEU A C 1
ATOM 1038 O O . LEU A 1 131 ? 12.942 2.738 1.846 1.00 47.19 131 LEU A O 1
ATOM 1042 N N . SER A 1 132 ? 13.262 3.663 -0.165 1.00 37.31 132 SER A N 1
ATOM 1043 C CA . SER A 1 132 ? 14.715 3.767 0.012 1.00 37.31 132 SER A CA 1
ATOM 1044 C C . SER A 1 132 ? 15.099 5.234 0.192 1.00 37.31 132 SER A C 1
ATOM 1046 O O . SER A 1 132 ? 15.004 5.998 -0.769 1.00 37.31 132 SER A O 1
ATOM 1048 N N . PRO A 1 133 ? 15.573 5.645 1.385 1.00 33.19 133 PRO A N 1
ATOM 1049 C CA . PRO A 1 133 ? 16.314 6.888 1.507 1.00 33.19 133 PRO A CA 1
ATOM 1050 C C . PRO A 1 133 ? 17.461 6.867 0.490 1.00 33.19 133 PRO A C 1
ATOM 1052 O O . PRO A 1 133 ? 18.107 5.817 0.351 1.00 33.19 133 PRO A O 1
ATOM 1055 N N . PRO A 1 134 ? 17.775 7.991 -0.173 1.00 32.56 134 PRO A N 1
ATOM 1056 C CA . PRO A 1 134 ? 19.023 8.106 -0.909 1.00 32.56 134 PRO A CA 1
ATOM 1057 C C . PRO A 1 134 ? 20.171 7.764 0.058 1.00 32.56 134 PRO A C 1
ATOM 1059 O O . PRO A 1 134 ? 20.413 8.487 1.022 1.00 32.56 134 PRO A O 1
ATOM 1062 N N . GLY A 1 135 ? 20.829 6.617 -0.141 1.00 33.97 135 GLY A N 1
ATOM 1063 C CA . GLY A 1 135 ? 22.037 6.232 0.600 1.00 33.97 135 GLY A CA 1
ATOM 1064 C C . GLY A 1 135 ? 21.910 5.208 1.740 1.00 33.97 135 GLY A C 1
ATOM 1065 O O . GLY A 1 135 ? 22.906 4.988 2.425 1.00 33.97 135 GLY A O 1
ATOM 1066 N N . ALA A 1 136 ? 20.765 4.548 1.963 1.00 34.09 136 ALA A N 1
ATOM 1067 C CA . ALA A 1 136 ? 20.637 3.563 3.059 1.00 34.09 136 ALA A CA 1
ATOM 1068 C C . ALA A 1 136 ? 20.994 2.104 2.697 1.00 34.09 136 ALA A C 1
ATOM 1070 O O . ALA A 1 136 ? 21.023 1.248 3.583 1.00 34.09 136 ALA A O 1
ATOM 1071 N N . VAL A 1 137 ? 21.293 1.801 1.430 1.00 38.59 137 VAL A N 1
ATOM 1072 C CA . VAL A 1 137 ? 21.806 0.486 1.018 1.00 38.59 137 VAL A CA 1
ATOM 1073 C C . VAL A 1 137 ? 23.132 0.696 0.286 1.00 38.59 137 VAL A C 1
ATOM 1075 O O . VAL A 1 137 ? 23.136 1.339 -0.765 1.00 38.59 137 VAL A O 1
ATOM 1078 N N . PRO A 1 138 ? 24.265 0.197 0.813 1.00 35.72 138 PRO A N 1
ATOM 1079 C CA . PRO A 1 138 ? 25.520 0.177 0.079 1.00 35.72 138 PRO A CA 1
ATOM 1080 C C . PRO A 1 138 ? 25.430 -0.912 -0.999 1.00 35.72 138 PRO A C 1
ATOM 1082 O O . P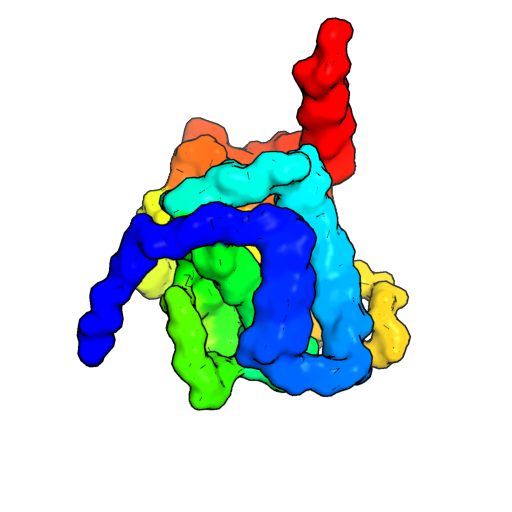RO A 1 138 ? 25.797 -2.054 -0.756 1.00 35.72 138 PRO A O 1
ATOM 1085 N N . ASP A 1 139 ? 24.798 -0.555 -2.120 1.00 35.41 139 ASP A N 1
ATOM 1086 C CA . ASP A 1 139 ? 25.032 -1.030 -3.493 1.00 35.41 139 ASP A CA 1
ATOM 1087 C C . ASP A 1 139 ? 23.913 -0.477 -4.406 1.00 35.41 139 ASP A C 1
ATOM 1089 O O . ASP A 1 139 ? 22.874 -1.097 -4.593 1.00 35.41 139 ASP A O 1
ATOM 1093 N N . ASN A 1 140 ? 24.120 0.731 -4.940 1.00 33.53 140 ASN A N 1
ATOM 1094 C CA . ASN A 1 140 ? 23.646 1.235 -6.243 1.00 33.53 140 ASN A CA 1
ATOM 1095 C C . ASN A 1 140 ? 22.256 0.834 -6.788 1.00 33.53 140 ASN A C 1
ATOM 1097 O O . ASN A 1 140 ? 22.129 0.572 -7.984 1.00 33.53 140 ASN A O 1
ATOM 1101 N N . THR A 1 141 ? 21.196 0.880 -5.992 1.00 41.66 141 THR A N 1
ATOM 1102 C CA . THR A 1 141 ? 19.831 0.922 -6.537 1.00 41.66 141 THR A CA 1
ATOM 1103 C C . THR A 1 141 ? 19.073 2.055 -5.869 1.00 41.66 141 THR A C 1
ATOM 1105 O O . THR A 1 141 ? 18.608 1.921 -4.737 1.00 41.66 141 THR A O 1
ATOM 1108 N N . GLU A 1 142 ? 18.938 3.179 -6.579 1.00 39.00 142 GLU A N 1
ATOM 1109 C CA . GLU A 1 142 ? 17.717 3.984 -6.467 1.00 39.00 142 GLU A CA 1
ATOM 1110 C C . GLU A 1 142 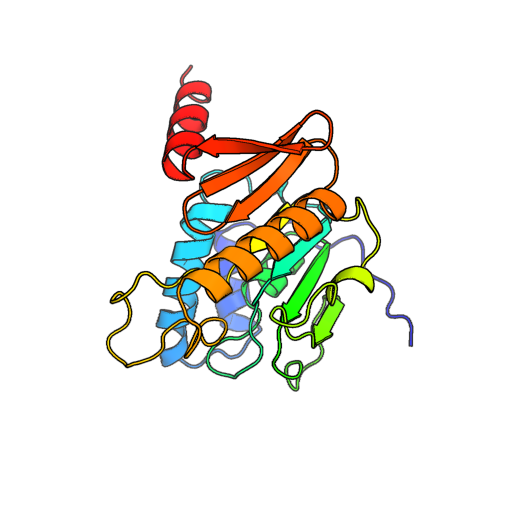? 16.517 3.020 -6.509 1.00 39.00 142 GLU A C 1
ATOM 1112 O O . GLU A 1 142 ? 16.616 1.993 -7.188 1.00 39.00 142 GLU A O 1
ATOM 1117 N N . PRO A 1 143 ? 15.409 3.272 -5.786 1.00 52.41 143 PRO A N 1
ATOM 1118 C CA . PRO A 1 143 ? 14.226 2.439 -5.952 1.00 52.41 143 PRO A CA 1
ATOM 1119 C C . PRO A 1 143 ? 13.929 2.341 -7.454 1.00 52.41 143 PRO A C 1
ATOM 1121 O O . PRO A 1 143 ? 13.764 3.379 -8.096 1.00 52.41 143 PRO A O 1
ATOM 1124 N N . ASP A 1 144 ? 13.907 1.122 -8.012 1.00 59.34 144 ASP A N 1
ATOM 1125 C CA . ASP A 1 144 ? 13.833 0.866 -9.466 1.00 59.34 144 ASP A CA 1
ATOM 1126 C C . ASP A 1 144 ? 12.700 1.654 -10.153 1.00 59.34 144 ASP A C 1
ATOM 1128 O O . ASP A 1 144 ? 12.746 1.925 -11.354 1.00 59.34 144 ASP A O 1
ATOM 1132 N N . LEU A 1 145 ? 11.680 2.049 -9.382 1.00 66.88 145 LEU A N 1
ATOM 1133 C CA . LEU A 1 145 ? 10.559 2.854 -9.836 1.00 66.88 145 LEU A CA 1
ATOM 1134 C C . LEU A 1 145 ? 10.958 4.255 -10.330 1.00 66.88 145 LEU A C 1
ATOM 1136 O O . LEU A 1 145 ? 10.391 4.703 -11.322 1.00 66.88 145 LEU A O 1
ATOM 1140 N N . ILE A 1 146 ? 11.887 4.948 -9.663 1.00 69.31 146 ILE A N 1
ATOM 1141 C CA . ILE A 1 146 ? 12.239 6.347 -9.987 1.00 69.31 146 ILE A CA 1
ATOM 1142 C C . ILE A 1 146 ? 13.585 6.496 -10.697 1.00 69.31 146 ILE A C 1
ATOM 1144 O O . ILE A 1 146 ? 13.971 7.608 -11.057 1.00 69.31 146 ILE A O 1
ATOM 1148 N N . ALA A 1 147 ? 14.291 5.385 -10.914 1.00 69.81 147 ALA A N 1
ATOM 1149 C CA . ALA A 1 147 ? 15.602 5.394 -11.539 1.00 69.81 147 ALA A CA 1
ATOM 1150 C C . ALA A 1 147 ? 15.559 6.047 -12.931 1.00 69.81 147 ALA A C 1
ATOM 1152 O O . ALA A 1 147 ? 14.781 5.653 -13.805 1.00 69.81 147 ALA A O 1
ATOM 1153 N N . GLY A 1 148 ? 16.406 7.058 -13.138 1.00 74.00 148 GLY A N 1
ATOM 1154 C CA . GLY A 1 148 ? 16.492 7.802 -14.402 1.00 74.00 148 GLY A CA 1
ATOM 1155 C C . GLY A 1 148 ? 15.342 8.783 -14.673 1.00 74.00 148 GLY A C 1
ATOM 1156 O O . GLY A 1 148 ? 15.267 9.328 -15.777 1.00 74.00 148 GLY A O 1
ATOM 1157 N N . MET A 1 149 ? 14.457 9.025 -13.702 1.00 81.44 149 MET A N 1
ATOM 1158 C CA . MET A 1 149 ? 13.441 10.078 -13.777 1.00 81.44 149 MET A CA 1
ATOM 1159 C C . MET A 1 149 ? 14.015 11.420 -13.302 1.00 81.44 149 MET A C 1
ATOM 1161 O O . MET A 1 149 ? 14.833 11.478 -12.390 1.00 81.44 149 MET A O 1
ATOM 1165 N N . SER A 1 150 ? 13.564 12.518 -13.907 1.00 85.06 150 SER A N 1
ATOM 1166 C CA . SER A 1 150 ? 13.798 13.870 -13.380 1.00 85.06 150 SER A CA 1
ATOM 1167 C C . SER A 1 150 ? 12.891 14.167 -12.182 1.00 85.06 150 SER A C 1
ATOM 1169 O O . SER A 1 150 ? 11.817 13.575 -12.063 1.00 85.06 150 SER A O 1
ATOM 1171 N N . ASP A 1 151 ? 13.260 15.144 -11.350 1.00 80.62 151 ASP A N 1
ATOM 1172 C CA . ASP A 1 151 ? 12.463 15.560 -10.184 1.00 80.62 151 ASP A CA 1
ATOM 1173 C C . ASP A 1 151 ? 11.002 15.867 -10.549 1.00 80.62 151 ASP A C 1
ATOM 1175 O O . ASP A 1 151 ? 10.080 15.388 -9.897 1.00 80.62 151 ASP A O 1
ATOM 1179 N N . ALA A 1 152 ? 10.773 16.566 -11.666 1.00 85.25 152 ALA A N 1
ATOM 1180 C CA . ALA A 1 152 ? 9.426 16.876 -12.145 1.00 85.25 152 ALA A CA 1
ATOM 1181 C C . ALA A 1 152 ? 8.609 15.618 -12.494 1.00 85.25 152 ALA A C 1
ATOM 1183 O O . ALA A 1 152 ? 7.403 15.570 -12.261 1.00 85.25 152 ALA A O 1
ATOM 1184 N N . GLN A 1 153 ? 9.254 14.585 -13.044 1.00 85.12 153 GLN A N 1
ATOM 1185 C CA . GLN A 1 153 ? 8.592 13.310 -13.327 1.00 85.12 153 GLN A CA 1
ATOM 1186 C C . GLN A 1 153 ? 8.295 12.541 -12.037 1.00 85.12 153 GLN A C 1
ATOM 1188 O O . GLN A 1 153 ? 7.247 11.905 -11.940 1.00 85.12 153 GLN A O 1
ATOM 1193 N N . VAL A 1 154 ? 9.193 12.601 -11.050 1.00 82.38 154 VAL A N 1
ATOM 1194 C CA . VAL A 1 154 ? 8.980 11.988 -9.732 1.00 82.38 154 VAL A CA 1
ATOM 1195 C C . VAL A 1 154 ? 7.814 12.660 -9.010 1.00 82.38 154 VAL A C 1
ATOM 1197 O O . VAL A 1 154 ? 6.953 11.967 -8.469 1.00 82.38 154 VAL A O 1
ATOM 1200 N N . ASP A 1 155 ? 7.741 13.988 -9.039 1.00 83.44 155 ASP A N 1
ATOM 1201 C CA . ASP A 1 155 ? 6.652 14.739 -8.415 1.00 83.44 155 ASP A CA 1
ATOM 1202 C C . ASP A 1 155 ? 5.308 14.474 -9.099 1.00 83.44 155 ASP A C 1
ATOM 1204 O O . ASP A 1 155 ? 4.305 14.263 -8.413 1.00 83.44 155 ASP A O 1
ATOM 1208 N N . GLN A 1 156 ? 5.288 14.381 -10.433 1.00 86.44 156 GLN A N 1
ATOM 1209 C CA . GLN A 1 156 ? 4.081 13.988 -11.161 1.00 86.44 156 GLN A CA 1
ATOM 1210 C C . GLN A 1 156 ? 3.639 12.565 -10.796 1.00 86.44 156 GLN A C 1
ATOM 1212 O O . GLN A 1 156 ? 2.468 12.345 -10.499 1.00 86.44 156 GLN A O 1
ATOM 1217 N N . LEU A 1 157 ? 4.570 11.607 -10.754 1.00 86.81 157 LEU A N 1
ATOM 1218 C CA . LEU A 1 157 ? 4.269 10.228 -10.368 1.00 86.81 157 LEU A CA 1
ATOM 1219 C C . LEU A 1 157 ? 3.703 10.146 -8.943 1.00 86.81 157 LEU A C 1
ATOM 1221 O O . LEU A 1 157 ? 2.743 9.417 -8.695 1.00 86.81 157 LEU A O 1
ATOM 1225 N N . ARG A 1 158 ? 4.271 10.907 -8.001 1.00 84.81 158 ARG A N 1
ATOM 1226 C CA . ARG A 1 158 ? 3.751 10.999 -6.629 1.00 84.81 158 ARG A CA 1
ATOM 1227 C C . ARG A 1 158 ? 2.329 11.548 -6.607 1.00 84.81 158 ARG A C 1
ATOM 1229 O O . ARG A 1 158 ? 1.482 10.971 -5.930 1.00 84.81 158 ARG A O 1
ATOM 1236 N N . ALA A 1 159 ? 2.063 12.627 -7.341 1.00 86.88 159 ALA A N 1
ATOM 1237 C CA . ALA A 1 159 ? 0.732 13.222 -7.422 1.00 86.88 159 ALA A CA 1
ATOM 1238 C C . ALA A 1 159 ? -0.298 12.240 -8.007 1.00 86.88 159 ALA A C 1
ATOM 1240 O O . ALA A 1 159 ? -1.378 12.069 -7.438 1.00 86.88 159 ALA A O 1
ATOM 1241 N N . ASP A 1 160 ? 0.061 11.536 -9.082 1.00 89.56 160 ASP A N 1
ATOM 1242 C CA . ASP A 1 160 ? -0.804 10.541 -9.724 1.00 89.56 160 ASP A CA 1
ATOM 1243 C C . ASP A 1 160 ? -1.113 9.371 -8.779 1.00 89.56 160 ASP A C 1
ATOM 1245 O O . ASP A 1 160 ? -2.266 8.948 -8.650 1.00 89.56 160 ASP A O 1
ATOM 1249 N N . LEU A 1 161 ? -0.101 8.870 -8.063 1.00 89.31 161 LEU A N 1
ATOM 1250 C CA . LEU A 1 161 ? -0.286 7.799 -7.084 1.00 89.31 161 LEU A CA 1
ATOM 1251 C C . LEU A 1 161 ? -1.103 8.248 -5.874 1.00 89.31 161 LEU A C 1
ATOM 1253 O O . LEU A 1 161 ? -1.905 7.458 -5.377 1.00 89.31 161 LEU A O 1
ATOM 1257 N N . LEU A 1 162 ? -0.948 9.489 -5.408 1.00 90.38 162 LEU A N 1
ATOM 1258 C CA . LEU A 1 162 ? -1.784 10.044 -4.341 1.00 90.38 162 LEU A CA 1
ATOM 1259 C C . LEU A 1 162 ? -3.250 10.134 -4.777 1.00 90.38 162 LEU A C 1
ATOM 1261 O O . LEU A 1 162 ? -4.124 9.695 -4.032 1.00 90.38 162 LEU A O 1
ATOM 1265 N N . ALA A 1 163 ? -3.521 10.609 -5.995 1.00 92.50 163 ALA A N 1
ATOM 1266 C CA . ALA A 1 163 ? -4.880 10.692 -6.530 1.00 92.50 163 ALA A CA 1
ATOM 1267 C C . ALA A 1 163 ? -5.532 9.306 -6.699 1.00 92.50 163 ALA A C 1
ATOM 1269 O O . ALA A 1 163 ? -6.694 9.103 -6.334 1.00 92.50 163 ALA A O 1
ATOM 1270 N N . GLU A 1 164 ? -4.793 8.318 -7.214 1.00 94.44 164 GLU A N 1
ATOM 1271 C CA . GLU A 1 164 ? -5.297 6.941 -7.297 1.00 94.44 164 GLU A CA 1
ATOM 1272 C C . GLU A 1 164 ? -5.478 6.317 -5.907 1.00 94.44 164 GLU A C 1
ATOM 1274 O O . GLU A 1 164 ? -6.476 5.640 -5.667 1.00 94.44 164 GLU A O 1
ATOM 1279 N N . THR A 1 165 ? -4.579 6.593 -4.963 1.00 94.19 165 THR A N 1
ATOM 1280 C CA . THR A 1 165 ? -4.699 6.129 -3.573 1.00 94.19 165 THR A CA 1
ATOM 1281 C C . THR A 1 165 ? -5.937 6.709 -2.903 1.00 94.19 165 THR A C 1
ATOM 1283 O O . THR A 1 165 ? -6.709 5.956 -2.314 1.00 94.19 165 THR A O 1
ATOM 1286 N N . GLU A 1 166 ? -6.193 8.009 -3.048 1.00 95.94 166 GLU A N 1
ATOM 1287 C CA . GLU A 1 166 ? -7.411 8.646 -2.546 1.00 95.94 166 GLU A CA 1
ATOM 1288 C C . GLU A 1 166 ? -8.663 7.967 -3.112 1.00 95.94 166 GLU A C 1
ATOM 1290 O O . GLU A 1 166 ? -9.597 7.670 -2.369 1.00 95.94 166 GLU A O 1
ATOM 1295 N N . ARG A 1 167 ? -8.679 7.634 -4.408 1.00 96.88 167 ARG A N 1
ATOM 1296 C CA . ARG A 1 167 ? -9.796 6.907 -5.034 1.00 96.88 167 ARG A CA 1
ATOM 1297 C C . ARG A 1 167 ? -9.970 5.492 -4.476 1.00 96.88 167 ARG A C 1
ATOM 1299 O O . ARG A 1 167 ? -11.102 5.033 -4.298 1.00 96.88 167 ARG A O 1
ATOM 1306 N N . LEU A 1 168 ? -8.872 4.770 -4.284 1.00 97.44 168 LEU A N 1
ATOM 1307 C CA . LEU A 1 168 ? -8.862 3.358 -3.895 1.00 97.44 168 LEU A CA 1
ATOM 1308 C C . LEU A 1 168 ? -9.148 3.147 -2.406 1.00 97.44 168 LEU A C 1
ATOM 1310 O O . LEU A 1 168 ? -9.755 2.136 -2.041 1.00 97.44 168 LEU A O 1
ATOM 1314 N N . LEU A 1 169 ? -8.750 4.098 -1.566 1.00 96.88 169 LEU A N 1
ATOM 1315 C CA . LEU A 1 169 ? -8.903 4.030 -0.121 1.00 96.88 169 LEU A CA 1
ATOM 1316 C C . LEU A 1 169 ? -10.359 4.289 0.292 1.00 96.88 169 LEU A C 1
ATOM 1318 O O . LEU A 1 169 ? -11.040 5.188 -0.224 1.00 96.88 169 LEU A O 1
ATOM 1322 N N . ARG A 1 170 ? -10.856 3.484 1.231 1.00 97.31 170 ARG A N 1
ATOM 1323 C CA . ARG A 1 170 ? -12.140 3.722 1.901 1.00 97.31 170 ARG A CA 1
ATOM 1324 C C . ARG A 1 170 ? -12.047 4.943 2.807 1.00 97.31 170 ARG A C 1
ATOM 1326 O O . ARG A 1 170 ? -10.972 5.315 3.265 1.00 97.31 170 ARG A O 1
ATOM 1333 N N . GLU A 1 171 ? -13.190 5.563 3.068 1.00 96.38 171 GLU A N 1
ATOM 1334 C CA . GLU A 1 171 ? -13.289 6.609 4.087 1.00 96.38 171 GLU A CA 1
ATOM 1335 C C . GLU A 1 171 ? -12.833 6.060 5.450 1.00 96.38 171 GLU A C 1
ATOM 1337 O O . GLU A 1 171 ? -13.212 4.947 5.818 1.00 96.38 171 GLU A O 1
ATOM 1342 N N . GLY A 1 172 ? -11.989 6.806 6.169 1.00 91.69 172 GLY A N 1
ATOM 1343 C CA . GLY A 1 172 ? -11.339 6.348 7.404 1.00 91.69 172 GLY A CA 1
ATOM 1344 C C . GLY A 1 172 ? -10.180 5.364 7.201 1.00 91.69 172 GLY A C 1
ATOM 1345 O O . GLY A 1 172 ? -9.521 4.991 8.171 1.00 91.69 172 GLY A O 1
ATOM 1346 N N . GLY A 1 173 ? -9.903 4.948 5.961 1.00 91.38 173 GLY A N 1
ATOM 1347 C CA . GLY A 1 173 ? -8.760 4.104 5.636 1.00 91.38 173 GLY A CA 1
ATOM 1348 C C . GLY A 1 173 ? -7.429 4.834 5.821 1.00 91.38 173 GLY A C 1
ATOM 1349 O O . GLY A 1 173 ? -7.367 6.066 5.847 1.00 91.38 173 GLY A O 1
ATOM 1350 N N . THR A 1 174 ? -6.352 4.060 5.935 1.00 89.75 174 THR A N 1
ATOM 1351 C CA . THR A 1 174 ? -4.982 4.567 6.106 1.00 89.75 174 THR A CA 1
ATOM 1352 C C . THR A 1 174 ? -4.152 4.343 4.841 1.00 89.75 174 THR A C 1
ATOM 1354 O O . THR A 1 174 ? -4.171 3.268 4.249 1.00 89.75 174 THR A O 1
ATOM 1357 N N . TYR A 1 175 ? -3.360 5.338 4.459 1.00 89.12 175 TYR A N 1
ATOM 1358 C CA . TYR A 1 175 ? -2.276 5.207 3.498 1.00 89.12 175 TYR A CA 1
ATOM 1359 C C . TYR A 1 175 ? -0.932 5.421 4.193 1.00 89.12 175 TYR A C 1
ATOM 1361 O O . TYR A 1 175 ? -0.726 6.406 4.902 1.00 89.12 175 TYR A O 1
ATOM 1369 N N . LEU A 1 176 ? -0.024 4.473 3.998 1.00 81.50 176 LEU A N 1
ATOM 1370 C CA . LEU A 1 176 ? 1.325 4.496 4.542 1.00 81.50 176 LEU A CA 1
ATOM 1371 C C . LEU A 1 176 ? 2.303 4.777 3.405 1.00 81.50 176 LEU A C 1
ATOM 1373 O O . LEU A 1 176 ? 2.507 3.934 2.524 1.00 81.50 176 LEU A O 1
ATOM 1377 N N . TYR A 1 177 ? 2.895 5.967 3.440 1.00 73.56 177 TYR A N 1
ATOM 1378 C CA . TYR A 1 177 ? 3.820 6.461 2.430 1.00 73.56 177 TYR A CA 1
ATOM 1379 C C . TYR A 1 177 ? 5.129 6.874 3.091 1.00 73.56 177 TYR A C 1
ATOM 1381 O O . TYR A 1 177 ? 5.195 7.876 3.795 1.00 73.56 177 TYR A O 1
ATOM 1389 N N . ASP A 1 178 ? 6.182 6.095 2.867 1.00 68.25 178 ASP A N 1
ATOM 1390 C CA . ASP A 1 178 ? 7.474 6.294 3.523 1.00 68.25 178 ASP A CA 1
ATOM 1391 C C . ASP A 1 178 ? 7.376 6.380 5.065 1.00 68.25 178 ASP A C 1
ATOM 1393 O O . ASP A 1 178 ? 7.031 5.393 5.720 1.00 68.25 178 ASP A O 1
ATOM 1397 N N . GLN A 1 179 ? 7.691 7.539 5.652 1.00 67.12 179 GLN A N 1
ATOM 1398 C CA . GLN A 1 179 ? 7.564 7.809 7.084 1.00 67.12 179 GLN A CA 1
ATOM 1399 C C . GLN A 1 179 ? 6.261 8.528 7.427 1.00 67.12 179 GLN A C 1
ATOM 1401 O O . GLN A 1 179 ? 6.049 8.837 8.596 1.00 67.12 179 GLN A O 1
ATOM 1406 N N . GLU A 1 180 ? 5.414 8.825 6.446 1.00 76.12 180 GLU A N 1
ATOM 1407 C CA . GLU A 1 180 ? 4.180 9.576 6.615 1.00 76.12 180 GLU A CA 1
ATOM 1408 C C . GLU A 1 180 ? 2.968 8.648 6.680 1.00 76.12 180 GLU A C 1
ATOM 1410 O O . GLU A 1 180 ? 2.869 7.627 5.989 1.00 76.12 180 GLU A O 1
ATOM 1415 N N . VAL A 1 181 ? 2.029 9.031 7.536 1.00 82.00 181 VAL A N 1
ATOM 1416 C CA . VAL A 1 181 ? 0.719 8.409 7.631 1.00 82.00 181 VAL A CA 1
ATOM 1417 C C . VAL A 1 181 ? -0.305 9.402 7.120 1.00 82.00 181 VAL A C 1
ATOM 1419 O O . VAL A 1 181 ? -0.414 10.514 7.630 1.00 82.00 181 VAL A O 1
ATOM 1422 N N . LEU A 1 182 ? -1.088 8.975 6.142 1.00 88.62 182 LEU A N 1
ATOM 1423 C CA . LEU A 1 182 ? -2.217 9.717 5.607 1.00 88.62 182 LEU A CA 1
ATOM 1424 C C . LEU A 1 182 ? -3.492 8.935 5.935 1.00 88.62 182 LEU A C 1
ATOM 1426 O O . LEU A 1 182 ? -3.500 7.706 5.866 1.00 88.62 182 LEU A O 1
ATOM 1430 N N . SER A 1 183 ? -4.581 9.616 6.272 1.00 91.31 183 SER A N 1
ATOM 1431 C CA . SER A 1 183 ? -5.901 8.988 6.378 1.00 91.31 183 SER A CA 1
ATOM 1432 C C . SER A 1 183 ? -6.908 9.687 5.490 1.00 91.31 183 SER A C 1
ATOM 1434 O O . SER A 1 183 ? -6.791 10.879 5.206 1.00 91.31 183 SER A O 1
ATOM 1436 N N . LYS A 1 184 ? -7.897 8.932 5.010 1.00 95.69 184 LYS A N 1
ATOM 1437 C CA . LYS A 1 184 ? -8.958 9.510 4.189 1.00 95.69 184 LYS A CA 1
ATOM 1438 C C . LYS A 1 184 ? -10.052 10.096 5.067 1.00 95.69 184 LYS A C 1
ATOM 1440 O O . LYS A 1 184 ? -10.687 9.359 5.823 1.00 95.69 184 LYS A O 1
ATOM 1445 N N . GLN A 1 185 ? -10.263 11.403 4.942 1.00 94.62 185 GLN A N 1
ATOM 1446 C CA . GLN A 1 185 ? -11.246 12.169 5.700 1.00 94.62 185 GLN A CA 1
ATOM 1447 C C . GLN A 1 185 ? -11.992 13.126 4.769 1.00 94.62 185 GLN A C 1
ATOM 1449 O O . GLN A 1 185 ? -11.381 13.912 4.049 1.00 94.62 185 GLN A O 1
ATOM 1454 N N . GLY A 1 186 ? -13.321 13.075 4.773 1.00 94.00 186 GLY A N 1
ATOM 1455 C CA . GLY A 1 186 ? -14.156 13.885 3.887 1.00 94.00 186 GLY A CA 1
ATOM 1456 C C . GLY A 1 186 ? -13.883 13.627 2.404 1.00 94.00 186 GLY A C 1
ATOM 1457 O O . GLY A 1 186 ? -14.030 14.538 1.593 1.00 94.00 186 GLY A O 1
ATOM 1458 N N . GLY A 1 187 ? -13.460 12.411 2.046 1.00 93.06 187 GLY A N 1
ATOM 1459 C CA . GLY A 1 187 ? -13.104 12.056 0.676 1.00 93.06 187 GLY A CA 1
ATOM 1460 C C . GLY A 1 187 ? -11.681 12.417 0.242 1.00 93.06 187 GLY A C 1
ATOM 1461 O O . GLY A 1 187 ? -11.307 11.989 -0.845 1.00 93.06 187 GLY A O 1
ATOM 1462 N N . VAL A 1 188 ? -10.892 13.115 1.068 1.00 94.69 188 VAL A N 1
ATOM 1463 C CA . VAL A 1 188 ? -9.518 13.532 0.737 1.00 94.69 188 VAL A CA 1
ATOM 1464 C C . VAL A 1 188 ? -8.474 12.910 1.660 1.00 94.69 188 VAL A C 1
ATOM 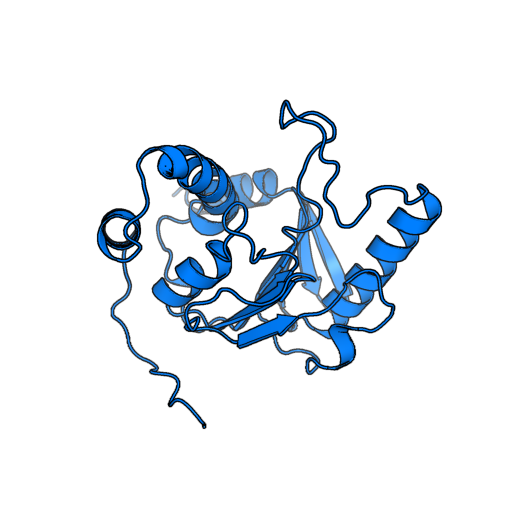1466 O O . VAL A 1 188 ? -8.784 12.553 2.797 1.00 94.69 188 VAL A O 1
ATOM 1469 N N . LEU A 1 189 ? -7.231 12.777 1.192 1.00 93.62 189 LEU A N 1
ATOM 1470 C CA . LEU A 1 189 ? -6.114 12.353 2.046 1.00 93.62 189 LEU A CA 1
ATOM 1471 C C . LEU A 1 189 ? -5.632 13.502 2.945 1.00 93.62 189 LEU A C 1
ATOM 1473 O O . LEU A 1 189 ? -5.287 14.583 2.472 1.00 93.62 189 LEU A O 1
ATOM 1477 N N . VAL A 1 190 ? -5.569 13.244 4.250 1.00 91.81 190 VAL A N 1
ATOM 1478 C CA . VAL A 1 190 ? -5.117 14.189 5.278 1.00 91.81 190 VAL A CA 1
ATOM 1479 C C . VAL A 1 190 ? -3.913 13.603 6.002 1.00 91.81 190 VAL A C 1
ATOM 1481 O O . VAL A 1 190 ? -3.946 12.453 6.439 1.00 91.81 190 VAL A O 1
ATOM 1484 N N . SER A 1 191 ? -2.844 14.391 6.133 1.00 89.06 191 SER A N 1
ATOM 1485 C CA . SER A 1 191 ? -1.649 13.971 6.869 1.00 89.06 191 SER A CA 1
ATOM 1486 C C . SER A 1 191 ? -1.954 13.841 8.353 1.00 89.06 191 SER A C 1
ATOM 1488 O O . SER A 1 191 ? -2.418 14.781 9.001 1.00 89.06 191 SER A O 1
ATOM 1490 N N . GLU A 1 192 ? -1.653 12.672 8.905 1.00 82.00 192 GLU A N 1
ATOM 1491 C CA . GLU A 1 192 ? -1.647 12.433 10.342 1.00 82.00 192 GLU A CA 1
ATOM 1492 C C . GLU A 1 192 ? -0.268 12.708 10.955 1.00 82.00 192 GLU A C 1
ATOM 1494 O O . GLU A 1 192 ? -0.100 12.533 12.163 1.00 82.00 192 GLU A O 1
ATOM 1499 N N . GLY A 1 193 ? 0.708 13.150 10.159 1.00 79.44 193 GLY A N 1
ATOM 1500 C CA . GLY A 1 193 ? 2.103 13.301 10.557 1.00 79.44 193 GLY A CA 1
ATOM 1501 C C . GLY A 1 193 ? 2.919 12.037 10.300 1.00 79.44 193 GLY A C 1
ATOM 1502 O O . GLY A 1 193 ? 2.557 11.184 9.487 1.00 79.44 193 GLY A O 1
ATOM 1503 N N . SER A 1 194 ? 4.054 11.914 10.987 1.00 75.62 194 SER A N 1
ATOM 1504 C CA . SER A 1 194 ? 4.925 10.760 10.784 1.00 75.62 194 SER A CA 1
ATOM 1505 C C . SER A 1 194 ? 4.406 9.503 11.493 1.00 75.62 194 SER A C 1
ATOM 1507 O O . SER A 1 194 ? 3.672 9.581 12.483 1.00 75.62 194 SER A O 1
ATOM 1509 N N . LEU A 1 195 ? 4.865 8.329 11.053 1.00 66.06 195 LEU A N 1
ATOM 1510 C CA . LEU A 1 195 ? 4.696 7.056 11.764 1.00 66.06 195 LEU A CA 1
ATOM 1511 C C . LEU A 1 195 ? 5.113 7.187 13.238 1.00 66.06 195 LEU A C 1
ATOM 1513 O O . LEU A 1 195 ? 4.402 6.734 14.132 1.00 66.06 195 LEU A O 1
ATOM 1517 N N . GLN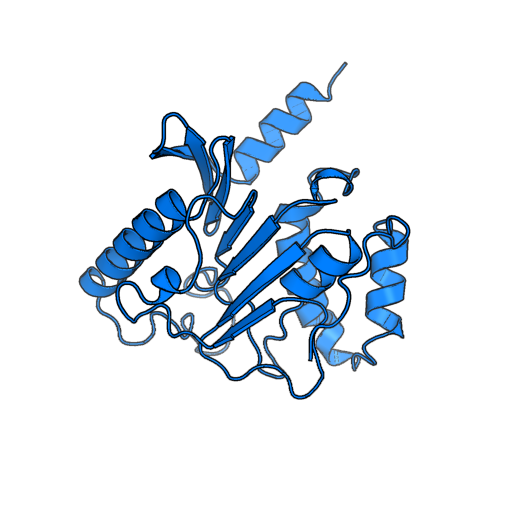 A 1 196 ? 6.209 7.905 13.507 1.00 66.12 196 GLN A N 1
ATOM 1518 C CA . GLN A 1 196 ? 6.684 8.157 14.869 1.00 66.12 196 GLN A CA 1
ATOM 1519 C C . GLN A 1 196 ? 5.708 9.015 15.687 1.00 66.12 196 GLN A C 1
ATOM 1521 O O . GLN A 1 196 ? 5.564 8.810 16.892 1.00 66.12 196 GLN A O 1
ATOM 1526 N N . ASP A 1 197 ? 5.028 9.978 15.066 1.00 67.81 197 ASP A N 1
ATOM 1527 C CA . ASP A 1 197 ? 4.057 10.833 15.759 1.00 67.81 197 ASP A CA 1
ATOM 1528 C C . ASP A 1 197 ? 2.751 10.092 16.040 1.00 67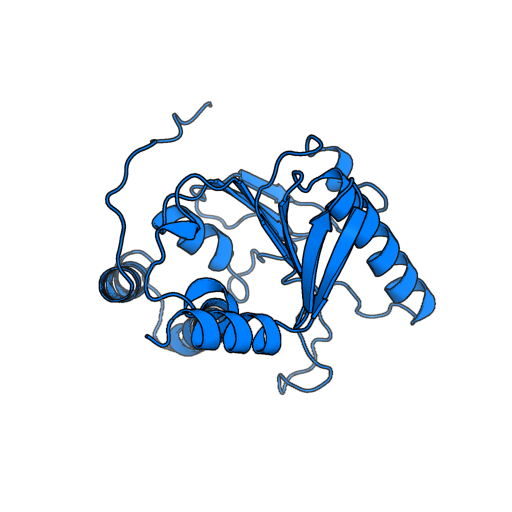.81 197 ASP A C 1
ATOM 1530 O O . ASP A 1 197 ? 2.147 10.264 17.105 1.00 67.81 197 ASP A O 1
ATOM 1534 N N . ARG A 1 198 ? 2.324 9.219 15.119 1.00 66.00 198 ARG A N 1
ATOM 1535 C CA . ARG A 1 198 ? 1.217 8.287 15.364 1.00 66.00 198 ARG A CA 1
ATOM 1536 C C . ARG A 1 198 ? 1.533 7.365 16.541 1.00 66.00 198 ARG A C 1
ATOM 1538 O O . ARG A 1 198 ? 0.707 7.266 17.449 1.00 66.00 198 ARG A O 1
ATOM 1545 N N . PHE A 1 199 ? 2.741 6.807 16.591 1.00 61.44 199 PHE A N 1
ATOM 1546 C CA . PHE A 1 199 ? 3.190 5.974 17.706 1.00 61.44 199 PHE A CA 1
ATOM 1547 C C . PHE A 1 199 ? 3.155 6.703 19.049 1.00 61.44 199 PHE A C 1
ATOM 1549 O O . PHE A 1 199 ? 2.563 6.229 20.018 1.00 61.44 199 PHE A O 1
ATOM 1556 N N . ARG A 1 200 ? 3.757 7.897 19.111 1.00 65.19 200 ARG A N 1
ATOM 1557 C CA . ARG A 1 200 ? 3.797 8.704 20.341 1.00 65.19 200 ARG A CA 1
ATOM 1558 C C . ARG A 1 200 ? 2.395 9.010 20.863 1.00 65.19 200 ARG A C 1
ATOM 1560 O O . ARG A 1 200 ? 2.185 8.968 22.074 1.00 65.19 200 ARG A O 1
ATOM 1567 N N . ARG A 1 201 ? 1.440 9.303 19.971 1.00 68.56 201 ARG A N 1
ATOM 1568 C CA . ARG A 1 201 ? 0.037 9.542 20.347 1.00 68.56 201 ARG A CA 1
ATOM 1569 C C . ARG A 1 201 ? -0.634 8.285 20.882 1.00 68.56 201 ARG A C 1
ATOM 1571 O O . ARG A 1 201 ? -1.290 8.369 21.915 1.00 68.56 201 ARG A O 1
ATOM 1578 N N . TRP A 1 202 ? -0.437 7.141 20.232 1.00 64.31 202 TRP A N 1
ATOM 1579 C CA . TRP A 1 202 ? -0.954 5.864 20.725 1.00 64.31 202 TRP A CA 1
ATOM 1580 C C . TRP A 1 202 ? -0.394 5.537 22.117 1.00 64.31 202 TRP A C 1
ATOM 1582 O O . TRP A 1 202 ? -1.165 5.308 23.044 1.00 64.31 202 TRP A O 1
ATOM 1592 N N . LEU A 1 203 ? 0.924 5.651 22.321 1.00 56.53 203 LEU A N 1
ATOM 1593 C CA . LEU A 1 203 ? 1.550 5.460 23.637 1.00 56.53 203 LEU A CA 1
ATOM 1594 C C . LEU A 1 203 ? 0.988 6.398 24.711 1.00 56.53 203 LEU A C 1
ATOM 1596 O O . LEU A 1 203 ? 0.863 6.008 25.870 1.00 56.53 203 LEU A O 1
ATOM 1600 N N . ALA A 1 204 ? 0.670 7.642 24.349 1.00 67.75 204 ALA A N 1
ATOM 1601 C CA . ALA A 1 204 ? 0.067 8.595 25.275 1.00 67.75 204 ALA A CA 1
ATOM 1602 C C . ALA A 1 204 ? -1.365 8.201 25.676 1.00 67.75 204 ALA A C 1
ATOM 1604 O O . ALA A 1 204 ? -1.765 8.493 26.798 1.00 67.75 204 ALA A O 1
ATOM 1605 N N . GLN A 1 205 ? -2.108 7.520 24.797 1.00 67.94 205 GLN A N 1
ATOM 1606 C CA . GLN A 1 205 ? -3.467 7.022 25.056 1.00 67.94 205 GLN A CA 1
ATOM 1607 C C . GLN A 1 205 ? -3.493 5.724 25.879 1.00 67.94 205 GLN A C 1
ATOM 1609 O O . GLN A 1 205 ? -4.508 5.423 26.496 1.00 67.94 205 GLN A O 1
ATOM 1614 N N . GLN A 1 206 ? -2.390 4.969 25.902 1.00 51.19 206 GLN A N 1
ATOM 1615 C CA . GLN A 1 206 ? -2.243 3.737 26.691 1.00 51.19 206 GLN A CA 1
ATOM 1616 C C . GLN A 1 206 ? -1.767 3.984 28.133 1.00 51.19 206 GLN A C 1
ATOM 1618 O O . GLN A 1 206 ? -1.691 3.047 28.928 1.00 51.19 206 GLN A O 1
ATOM 1623 N N . LYS A 1 207 ? -1.403 5.225 28.489 1.00 46.56 207 LYS A N 1
ATOM 1624 C CA . LYS A 1 207 ? -1.054 5.560 29.874 1.00 46.56 207 LYS A CA 1
ATOM 1625 C C . LYS A 1 207 ? -2.338 5.701 30.709 1.00 46.56 207 LYS A C 1
ATOM 1627 O O . LYS A 1 207 ? -3.232 6.417 30.264 1.00 46.56 207 LYS A O 1
ATOM 1632 N N . PRO A 1 208 ? -2.425 5.024 31.870 1.00 46.59 208 PRO A N 1
ATOM 1633 C CA . PRO A 1 208 ? -3.594 5.070 32.748 1.00 46.59 208 PRO A CA 1
ATOM 1634 C C . PRO A 1 208 ? -3.848 6.462 33.336 1.00 46.59 208 PRO A C 1
ATOM 1636 O O . PRO A 1 208 ? -2.869 7.228 33.505 1.00 46.59 208 PRO A O 1
#

Radius of gyration: 17.06 Å; chains: 1; bounding box: 40×40×49 Å

pLDDT: mean 70.43, std 19.4, range [25.02, 97.44]

Sequence (208 aa):
MHFPKQRSGPAIDLHQLDAVLGNEYGVPMHWKQLIAAERSKMRRLLYDSDDLSVYRNQDVLDYGGGSSLRYQPWFSRILGLLGARATCVDSGPPTATPEPFDYYQLDLRTPSVLRVLPGASFDLITNNSFLSPPGAVPDNTEPDLIAGMSDAQVDQLRADLLAETERLLREGGTYLYDQEVLSKQGGVLVSEGSLQDRFRRWLAQQKP

Foldseek 3Di:
DDDPLDQDDPQQAPVSLVVCVCPVPVDPPVCVVVVVVVVVVCCLVQVLDSDNLVLAAFEEEEEACDADPSRANVVQQVSVSRNHAYEYEECDDHHPDDDSHHYDNFQLLDFPRCVVPAFQAGLEYEYPQQQDDVPPDPDDDDSVNCPPHDPVSVVVSVVRVQVSCLRRHHQQGWYHDHQWIWHHHPSHTDTPGGSVSVSVVVVVVPDD